Protein AF-A0A9D2JHB3-F1 (afdb_monomer)

Structure (mmCIF, N/CA/C/O backbone):
data_AF-A0A9D2JHB3-F1
#
_entry.id   AF-A0A9D2JHB3-F1
#
loop_
_atom_site.group_PDB
_atom_site.id
_atom_site.type_symbol
_atom_site.label_atom_id
_atom_site.label_alt_id
_atom_site.label_comp_id
_atom_site.label_asym_id
_atom_site.label_entity_id
_atom_site.label_seq_id
_atom_site.pdbx_PDB_ins_code
_atom_site.Cartn_x
_atom_site.Cartn_y
_atom_site.Cartn_z
_atom_site.occupancy
_atom_site.B_iso_or_equiv
_atom_site.auth_seq_id
_atom_site.auth_comp_id
_atom_site.auth_asym_id
_atom_site.auth_atom_id
_atom_site.pdbx_PDB_model_num
ATOM 1 N N . MET A 1 1 ? 58.506 -27.609 -63.139 1.00 30.38 1 MET A N 1
ATOM 2 C CA . MET A 1 1 ? 59.691 -26.961 -62.545 1.00 30.38 1 MET A CA 1
ATOM 3 C C . MET A 1 1 ? 59.319 -25.515 -62.272 1.00 30.38 1 MET A C 1
ATOM 5 O O . MET A 1 1 ? 59.164 -24.782 -63.241 1.00 30.38 1 MET A O 1
ATOM 9 N N . PRO A 1 2 ? 59.044 -25.121 -61.021 1.00 39.31 2 PRO A N 1
ATOM 10 C CA . PRO A 1 2 ? 58.836 -23.716 -60.708 1.00 39.31 2 PRO A CA 1
ATOM 11 C C . PRO A 1 2 ? 60.201 -23.027 -60.785 1.00 39.31 2 PRO A C 1
ATOM 13 O O . PRO A 1 2 ? 61.141 -23.427 -60.102 1.00 39.31 2 PRO A O 1
ATOM 16 N N . SER A 1 3 ? 60.342 -22.066 -61.691 1.00 39.09 3 SER A N 1
ATOM 17 C CA . SER A 1 3 ? 61.560 -21.274 -61.823 1.00 39.09 3 SER A CA 1
ATOM 18 C C . SER A 1 3 ? 61.769 -20.480 -60.536 1.00 39.09 3 SER A C 1
ATOM 20 O O . SER A 1 3 ? 60.954 -19.623 -60.206 1.00 39.09 3 SER A O 1
ATOM 22 N N . GLU A 1 4 ? 62.843 -20.781 -59.805 1.00 43.72 4 GLU A N 1
ATOM 23 C CA . GLU A 1 4 ? 63.329 -19.967 -58.690 1.00 43.72 4 GLU A CA 1
ATOM 24 C C . GLU A 1 4 ? 63.696 -18.570 -59.212 1.00 43.72 4 GLU A C 1
ATOM 26 O O . GLU A 1 4 ? 64.824 -18.324 -59.644 1.00 43.72 4 GLU A O 1
ATOM 31 N N . THR A 1 5 ? 62.755 -17.629 -59.180 1.00 52.62 5 THR A N 1
ATOM 32 C CA . THR A 1 5 ? 63.072 -16.202 -59.267 1.00 52.62 5 THR A CA 1
ATOM 33 C C . THR A 1 5 ? 63.668 -15.793 -57.925 1.00 52.62 5 THR A C 1
ATOM 35 O O . THR A 1 5 ? 62.954 -15.434 -56.991 1.00 52.62 5 THR A O 1
ATOM 38 N N . LYS A 1 6 ? 64.986 -15.956 -57.791 1.00 53.22 6 LYS A N 1
ATOM 39 C CA . LYS A 1 6 ? 65.742 -15.561 -56.596 1.00 53.22 6 LYS A CA 1
ATOM 40 C C . LYS A 1 6 ? 65.684 -14.037 -56.430 1.00 53.22 6 LYS A C 1
ATOM 42 O O . LYS A 1 6 ? 65.856 -13.309 -57.404 1.00 53.22 6 LYS A O 1
ATOM 47 N N . ASN A 1 7 ? 65.421 -13.585 -55.205 1.00 61.66 7 ASN A N 1
ATOM 48 C CA . ASN A 1 7 ? 65.175 -12.188 -54.850 1.00 61.66 7 ASN A CA 1
ATOM 49 C C . ASN A 1 7 ? 66.428 -11.318 -55.108 1.00 61.66 7 ASN A C 1
ATOM 51 O O . ASN A 1 7 ? 67.499 -11.592 -54.563 1.00 61.66 7 ASN A O 1
ATOM 55 N N . VAL A 1 8 ? 66.314 -10.271 -55.934 1.00 60.97 8 VAL A N 1
ATOM 56 C CA . VAL A 1 8 ? 67.434 -9.366 -56.281 1.00 60.97 8 VAL A CA 1
ATOM 57 C C . VAL A 1 8 ? 67.959 -8.603 -55.055 1.00 60.97 8 VAL A C 1
ATOM 59 O O . VAL A 1 8 ? 69.137 -8.247 -55.022 1.00 60.97 8 VAL A O 1
ATOM 62 N N . GLN A 1 9 ? 67.138 -8.439 -54.007 1.00 58.47 9 GLN A N 1
ATOM 63 C CA . GLN A 1 9 ? 67.576 -7.900 -52.710 1.00 58.47 9 GLN A CA 1
ATOM 64 C C . GLN A 1 9 ? 68.733 -8.692 -52.078 1.00 58.47 9 GLN A C 1
ATOM 66 O O . GLN A 1 9 ? 69.588 -8.091 -51.434 1.00 58.47 9 GLN A O 1
ATOM 71 N N . GLU A 1 10 ? 68.793 -10.015 -52.270 1.00 58.84 10 GLU A N 1
ATOM 72 C CA . GLU A 1 10 ? 69.831 -10.871 -51.673 1.00 58.84 10 GLU A CA 1
ATOM 73 C C . GLU A 1 10 ? 71.044 -11.087 -52.595 1.00 58.84 10 GLU A C 1
ATOM 75 O O . GLU A 1 10 ? 72.117 -11.455 -52.119 1.00 58.84 10 GLU A O 1
ATOM 80 N N . GLN A 1 11 ? 70.908 -10.860 -53.910 1.00 60.31 11 GLN A N 1
ATOM 81 C CA . GLN A 1 11 ? 71.983 -11.092 -54.892 1.00 60.31 11 GLN A CA 1
ATOM 82 C C . GLN A 1 11 ? 72.772 -9.833 -55.281 1.00 60.31 11 GLN A C 1
ATOM 84 O O . GLN A 1 11 ? 73.880 -9.964 -55.804 1.00 60.31 11 GLN A O 1
ATOM 89 N N . GLY A 1 12 ? 72.250 -8.635 -54.995 1.00 66.75 12 GLY A N 1
ATOM 90 C CA . GLY A 1 12 ? 72.849 -7.371 -55.429 1.00 66.75 12 GLY A CA 1
ATOM 91 C C . GLY A 1 12 ? 72.787 -7.177 -56.952 1.00 66.75 12 GLY A C 1
ATOM 92 O O . GLY A 1 12 ? 72.511 -8.103 -57.713 1.00 66.75 12 GLY A O 1
ATOM 93 N N . PHE A 1 13 ? 73.023 -5.951 -57.423 1.00 76.50 13 PHE A N 1
ATOM 94 C CA . PHE A 1 13 ? 73.013 -5.654 -58.860 1.00 76.50 13 PHE A CA 1
ATOM 95 C C . PHE A 1 13 ? 74.265 -6.214 -59.539 1.00 76.50 13 PHE A C 1
ATOM 97 O O . PHE A 1 13 ? 75.384 -5.897 -59.127 1.00 76.50 13 PHE A O 1
ATOM 104 N N . ARG A 1 14 ? 74.108 -6.992 -60.616 1.00 74.38 14 ARG A N 1
ATOM 105 C CA . ARG A 1 14 ? 75.252 -7.416 -61.433 1.00 74.38 14 ARG A CA 1
ATOM 106 C C . ARG A 1 14 ? 75.780 -6.211 -62.213 1.00 74.38 14 ARG A C 1
ATOM 108 O O . ARG A 1 14 ? 75.011 -5.456 -62.806 1.00 74.38 14 ARG A O 1
ATOM 115 N N . SER A 1 15 ? 77.094 -6.005 -62.204 1.00 61.94 15 SER A N 1
ATOM 116 C CA . SER A 1 15 ? 77.756 -4.933 -62.952 1.00 61.94 15 SER A CA 1
ATOM 117 C C . SER A 1 15 ? 78.209 -5.429 -64.330 1.00 61.94 15 SER A C 1
ATOM 119 O O . SER A 1 15 ? 78.994 -6.365 -64.458 1.00 61.94 15 SER A O 1
ATOM 121 N N . SER A 1 16 ? 77.704 -4.791 -65.381 1.00 67.19 16 SER A N 1
ATOM 122 C CA . SER A 1 16 ? 78.183 -4.897 -66.760 1.00 67.19 16 SER A CA 1
ATOM 123 C C . SER A 1 16 ? 79.308 -3.877 -67.004 1.00 67.19 16 SER A C 1
ATOM 125 O O . SER A 1 16 ? 79.456 -2.927 -66.235 1.00 67.19 16 SER A O 1
ATOM 127 N N . LEU A 1 17 ? 80.093 -4.030 -68.081 1.00 64.94 17 LEU A N 1
ATOM 128 C CA . LEU A 1 17 ? 81.275 -3.199 -68.404 1.00 64.94 17 LEU A CA 1
ATOM 129 C C . LEU A 1 17 ? 81.026 -1.669 -68.415 1.00 64.94 17 LEU A C 1
ATOM 131 O O . LEU A 1 17 ? 81.988 -0.907 -68.432 1.00 64.94 17 LEU A O 1
ATOM 135 N N . PHE A 1 18 ? 79.767 -1.219 -68.387 1.00 64.50 18 PHE A N 1
ATOM 136 C CA . PHE A 1 18 ? 79.364 0.191 -68.364 1.00 64.50 18 PHE A CA 1
ATOM 137 C C . PHE A 1 18 ? 78.329 0.557 -67.274 1.00 64.50 18 PHE A C 1
ATOM 139 O O . PHE A 1 18 ? 77.719 1.621 -67.356 1.00 64.50 18 PHE A O 1
ATOM 146 N N . GLY A 1 19 ? 78.120 -0.272 -66.243 1.00 74.56 19 GLY A N 1
ATOM 147 C CA . GLY A 1 19 ? 77.205 0.045 -65.131 1.00 74.56 19 GLY A CA 1
ATOM 148 C C . GLY A 1 19 ? 76.367 -1.142 -64.656 1.00 74.56 19 GLY A C 1
ATOM 149 O O . GLY A 1 19 ? 76.707 -2.288 -64.919 1.00 74.56 19 GLY A O 1
ATOM 150 N N . PHE A 1 20 ? 75.276 -0.883 -63.935 1.00 77.81 20 PHE A N 1
ATOM 151 C CA . PHE A 1 20 ? 74.379 -1.930 -63.426 1.00 77.81 20 PHE A CA 1
ATOM 152 C C . PHE A 1 20 ? 73.545 -2.583 -64.536 1.00 77.81 20 PHE A C 1
ATOM 154 O O . PHE A 1 20 ? 73.144 -1.918 -65.495 1.00 77.81 20 PHE A O 1
ATOM 161 N N . ASP A 1 21 ? 73.258 -3.877 -64.393 1.00 82.69 21 ASP A N 1
ATOM 162 C CA . ASP A 1 21 ? 72.359 -4.593 -65.293 1.00 82.69 21 ASP A CA 1
ATOM 163 C C . ASP A 1 21 ? 70.930 -4.038 -65.184 1.00 82.69 21 ASP A C 1
ATOM 165 O O . ASP A 1 21 ? 70.332 -3.956 -64.107 1.00 82.69 21 ASP A O 1
ATOM 169 N N . LYS A 1 22 ? 70.374 -3.629 -66.327 1.00 82.88 22 LYS A N 1
ATOM 170 C CA . LYS A 1 22 ? 69.045 -3.016 -66.416 1.00 82.88 22 LYS A CA 1
ATOM 171 C C . LYS A 1 22 ? 67.939 -3.955 -65.927 1.00 82.88 22 LYS A C 1
ATOM 173 O O . LYS A 1 22 ? 66.961 -3.480 -65.352 1.00 82.88 22 LYS A O 1
ATOM 178 N N . ASN A 1 23 ? 68.064 -5.257 -66.171 1.00 84.81 23 ASN A N 1
ATOM 179 C CA . ASN A 1 23 ? 67.043 -6.224 -65.785 1.00 84.81 23 ASN A CA 1
ATOM 180 C C . ASN A 1 23 ? 67.049 -6.440 -64.271 1.00 84.81 23 ASN A C 1
ATOM 182 O O . ASN A 1 23 ? 65.975 -6.530 -63.682 1.00 84.81 23 ASN A O 1
ATOM 186 N N . ASP A 1 24 ? 68.226 -6.418 -63.640 1.00 83.25 24 ASP A N 1
ATOM 187 C CA . ASP A 1 24 ? 68.350 -6.503 -62.182 1.00 83.25 24 ASP A CA 1
ATOM 188 C C . ASP A 1 24 ? 67.738 -5.263 -61.503 1.00 83.25 24 ASP A C 1
ATOM 190 O O . ASP A 1 24 ? 66.996 -5.388 -60.529 1.00 83.25 24 ASP A O 1
ATOM 194 N N . VAL A 1 25 ? 67.964 -4.061 -62.051 1.00 83.44 25 VAL A N 1
ATOM 195 C CA . VAL A 1 25 ? 67.354 -2.812 -61.545 1.00 83.44 25 VAL A CA 1
ATOM 196 C C . VAL A 1 25 ? 65.831 -2.825 -61.666 1.00 83.44 25 VAL A C 1
ATOM 198 O O . VAL A 1 25 ? 65.140 -2.465 -60.713 1.00 83.44 25 VAL A O 1
ATOM 201 N N . LEU A 1 26 ? 65.286 -3.270 -62.800 1.00 85.38 26 LEU A N 1
ATOM 202 C CA . LEU A 1 26 ? 63.835 -3.370 -62.988 1.00 85.38 26 LEU A CA 1
ATOM 203 C C . LEU A 1 26 ? 63.211 -4.456 -62.104 1.00 85.38 26 LEU A C 1
ATOM 205 O O . LEU A 1 26 ? 62.143 -4.236 -61.542 1.00 85.38 26 LEU A O 1
ATOM 209 N N . ALA A 1 27 ? 63.879 -5.598 -61.939 1.00 85.50 27 ALA A N 1
ATOM 210 C CA . ALA A 1 27 ? 63.427 -6.658 -61.045 1.00 85.50 27 ALA A CA 1
ATOM 211 C C . ALA A 1 27 ? 63.418 -6.202 -59.578 1.00 85.50 27 ALA A C 1
ATOM 213 O O . ALA A 1 27 ? 62.460 -6.488 -58.868 1.00 85.50 27 ALA A O 1
ATOM 214 N N . TYR A 1 28 ? 64.423 -5.434 -59.140 1.00 85.69 28 TYR A N 1
ATOM 215 C CA . TYR A 1 28 ? 64.435 -4.826 -57.808 1.00 85.69 28 TYR A CA 1
ATOM 216 C C . TYR A 1 28 ? 63.333 -3.774 -57.632 1.00 85.69 28 TYR A C 1
ATOM 218 O O . TYR A 1 28 ? 62.662 -3.763 -56.607 1.00 85.69 28 TYR A O 1
ATOM 226 N N . MET A 1 29 ? 63.111 -2.905 -58.624 1.00 85.38 29 MET A N 1
ATOM 227 C CA . MET A 1 29 ? 62.030 -1.911 -58.572 1.00 85.38 29 MET A CA 1
ATOM 228 C C . MET A 1 29 ? 60.645 -2.563 -58.526 1.00 85.38 29 MET A C 1
ATOM 230 O O . MET A 1 29 ? 59.800 -2.120 -57.754 1.00 85.38 29 MET A O 1
ATOM 234 N N . ASN A 1 30 ? 60.432 -3.634 -59.293 1.00 86.88 30 ASN A N 1
ATOM 235 C CA . ASN A 1 30 ? 59.192 -4.406 -59.244 1.00 86.88 30 ASN A CA 1
ATOM 236 C C . ASN A 1 30 ? 59.037 -5.124 -57.896 1.00 86.88 30 ASN A C 1
ATOM 238 O O . ASN A 1 30 ? 57.983 -5.015 -57.289 1.00 86.88 30 ASN A O 1
ATOM 242 N N . ALA A 1 31 ? 60.093 -5.759 -57.372 1.00 86.69 31 ALA A N 1
ATOM 243 C CA . ALA A 1 31 ? 60.058 -6.399 -56.055 1.00 86.69 31 ALA A CA 1
ATOM 244 C C . ALA A 1 31 ? 59.785 -5.396 -54.922 1.00 86.69 31 ALA A C 1
ATOM 246 O O . ALA A 1 31 ? 59.009 -5.685 -54.018 1.00 86.69 31 ALA A O 1
ATOM 247 N N . LEU A 1 32 ? 60.368 -4.195 -54.986 1.00 88.00 32 LEU A N 1
ATOM 248 C CA . LEU A 1 32 ? 60.121 -3.132 -54.011 1.00 88.00 32 LEU A CA 1
ATOM 249 C C . LEU A 1 32 ? 58.682 -2.599 -54.098 1.00 88.00 32 LEU A C 1
ATOM 251 O O . LEU A 1 32 ? 58.071 -2.325 -53.067 1.00 88.00 32 LEU A O 1
ATOM 255 N N . ALA A 1 33 ? 58.137 -2.461 -55.310 1.00 89.12 33 ALA A N 1
ATOM 256 C CA . ALA A 1 33 ? 56.741 -2.086 -55.517 1.00 89.12 33 ALA A CA 1
ATOM 257 C C . ALA A 1 33 ? 55.782 -3.174 -55.003 1.00 89.12 33 ALA A C 1
ATOM 259 O O . ALA A 1 33 ? 54.823 -2.852 -54.304 1.00 89.12 33 ALA A O 1
ATOM 260 N N . ASP A 1 34 ? 56.081 -4.448 -55.269 1.00 89.38 34 ASP A N 1
ATOM 261 C CA . ASP A 1 34 ? 55.314 -5.595 -54.776 1.00 89.38 34 ASP A CA 1
ATOM 262 C C . ASP A 1 34 ? 55.380 -5.695 -53.242 1.00 89.38 34 ASP A C 1
ATOM 264 O O . ASP A 1 34 ? 54.371 -5.958 -52.589 1.00 89.38 34 ASP A O 1
ATOM 268 N N . GLU A 1 35 ? 56.542 -5.449 -52.631 1.00 89.19 35 GLU A N 1
ATOM 269 C CA . GLU A 1 35 ? 56.701 -5.401 -51.173 1.00 89.19 35 GLU A CA 1
ATOM 270 C C . GLU A 1 35 ? 55.929 -4.243 -50.544 1.00 89.19 35 GLU A C 1
ATOM 272 O O . GLU A 1 35 ? 55.277 -4.440 -49.518 1.00 89.19 35 GLU A O 1
ATOM 277 N N . ALA A 1 36 ? 55.971 -3.053 -51.149 1.00 90.88 36 ALA A N 1
ATOM 278 C CA . ALA A 1 36 ? 55.187 -1.909 -50.698 1.00 90.88 36 ALA A CA 1
ATOM 279 C C . ALA A 1 36 ? 53.682 -2.218 -50.760 1.00 90.88 36 ALA A C 1
ATOM 281 O O . ALA A 1 36 ? 52.982 -2.029 -49.765 1.00 90.88 36 ALA A O 1
ATOM 282 N N . GLN A 1 37 ? 53.206 -2.806 -51.863 1.00 92.38 37 GLN A N 1
ATOM 283 C CA . GLN A 1 37 ? 51.816 -3.253 -51.997 1.00 92.38 37 GLN A CA 1
ATOM 284 C C . GLN A 1 37 ? 51.449 -4.324 -50.961 1.00 92.38 37 GLN A C 1
ATOM 286 O O . GLN A 1 37 ? 50.397 -4.255 -50.329 1.00 92.38 37 GLN A O 1
ATOM 291 N N . GLN A 1 38 ? 52.320 -5.306 -50.718 1.00 92.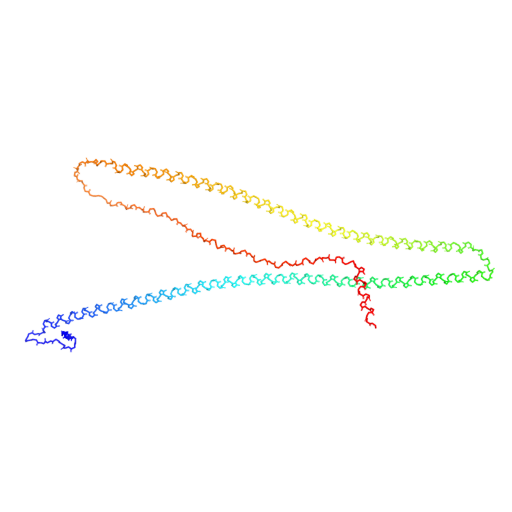81 38 GLN A N 1
ATOM 292 C CA . GLN A 1 38 ? 52.086 -6.318 -49.685 1.00 92.81 38 GLN A CA 1
ATOM 293 C C . GLN A 1 38 ? 52.046 -5.714 -48.278 1.00 92.81 38 GLN A C 1
ATOM 295 O O . GLN A 1 38 ? 51.278 -6.174 -47.430 1.00 92.81 38 GLN A O 1
ATOM 300 N N . GLN A 1 39 ? 52.877 -4.710 -47.998 1.00 93.75 39 GLN A N 1
ATOM 301 C CA . GLN A 1 39 ? 52.847 -4.000 -46.724 1.00 93.75 39 GLN A CA 1
ATOM 302 C C . GLN A 1 39 ? 51.544 -3.221 -46.556 1.00 93.75 39 GLN A C 1
ATOM 304 O O . GLN A 1 39 ? 50.934 -3.330 -45.492 1.00 93.75 39 GLN A O 1
ATOM 309 N N . GLU A 1 40 ? 51.083 -2.513 -47.588 1.00 95.06 40 GLU A N 1
ATOM 310 C CA . GLU A 1 40 ? 49.783 -1.831 -47.593 1.00 95.06 40 GLU A CA 1
ATOM 311 C C . GLU A 1 40 ? 48.645 -2.811 -47.296 1.00 95.06 40 GLU A C 1
ATOM 313 O O . GLU A 1 40 ? 47.913 -2.608 -46.327 1.00 95.06 40 GLU A O 1
ATOM 318 N N . MET A 1 41 ? 48.585 -3.946 -48.000 1.00 96.31 41 MET A N 1
ATOM 319 C CA . MET A 1 41 ? 47.588 -4.993 -47.739 1.00 96.31 41 MET A CA 1
ATOM 320 C C . MET A 1 41 ? 47.641 -5.502 -46.290 1.00 96.31 41 MET A C 1
ATOM 322 O O . MET A 1 41 ? 46.611 -5.644 -45.632 1.00 96.31 41 MET A O 1
ATOM 326 N N . ARG A 1 42 ? 48.840 -5.724 -45.734 1.00 96.62 42 ARG A N 1
ATOM 327 C CA . ARG A 1 42 ? 48.999 -6.139 -44.327 1.00 96.62 42 ARG A CA 1
ATOM 328 C C . ARG A 1 42 ? 48.531 -5.066 -43.347 1.00 96.62 42 ARG A C 1
ATOM 330 O O . ARG A 1 42 ? 48.043 -5.404 -42.266 1.00 96.62 42 ARG A O 1
ATOM 337 N N . TYR A 1 43 ? 48.725 -3.787 -43.660 1.00 96.56 43 TYR A N 1
ATOM 338 C CA . TYR A 1 43 ? 48.224 -2.693 -42.831 1.00 96.56 43 TYR A CA 1
ATOM 339 C C . TYR A 1 43 ? 46.703 -2.584 -42.914 1.00 96.56 43 TYR A C 1
ATOM 341 O O . TYR A 1 43 ? 46.066 -2.419 -41.875 1.00 96.56 43 TYR A O 1
ATOM 349 N N . GLU A 1 44 ? 46.119 -2.753 -44.097 1.00 97.12 44 GLU A N 1
ATOM 350 C CA . GLU A 1 44 ? 44.669 -2.774 -44.295 1.00 97.12 44 GLU A CA 1
ATOM 351 C C . GLU A 1 44 ? 44.006 -3.941 -43.555 1.00 97.12 44 GLU A C 1
ATOM 353 O O . GLU A 1 44 ? 43.023 -3.743 -42.840 1.00 97.12 44 GLU A O 1
ATOM 358 N N . GLU A 1 45 ? 44.576 -5.146 -43.633 1.00 97.25 45 GLU A N 1
ATOM 359 C CA . GLU A 1 45 ? 44.101 -6.312 -42.880 1.00 97.25 45 GLU A CA 1
ATOM 360 C C . GLU A 1 45 ? 44.155 -6.075 -41.366 1.00 97.25 45 GLU A C 1
ATOM 362 O O . GLU A 1 45 ? 43.193 -6.367 -40.647 1.00 97.25 45 GLU A O 1
ATOM 367 N N . LYS A 1 46 ? 45.259 -5.502 -40.865 1.00 97.62 46 LYS A N 1
ATOM 368 C CA . LYS A 1 46 ? 45.391 -5.128 -39.449 1.00 97.62 46 LYS A CA 1
ATOM 369 C C . LYS A 1 46 ? 44.375 -4.064 -39.047 1.00 97.62 46 LYS A C 1
ATOM 371 O O . LYS A 1 46 ? 43.778 -4.184 -37.980 1.00 97.62 46 LYS A O 1
ATOM 376 N N . LEU A 1 47 ? 44.164 -3.046 -39.880 1.00 97.94 47 LEU A N 1
ATOM 377 C CA . LEU A 1 47 ? 43.192 -1.986 -39.624 1.00 97.94 47 LEU A CA 1
ATOM 378 C C . LEU A 1 47 ? 41.778 -2.562 -39.549 1.00 97.94 47 LEU A C 1
ATOM 380 O O . LEU A 1 47 ? 41.055 -2.276 -38.598 1.00 97.94 47 LEU A O 1
ATOM 384 N N . ARG A 1 48 ? 41.417 -3.431 -40.498 1.00 97.94 48 ARG A N 1
ATOM 385 C CA . ARG A 1 48 ? 40.123 -4.116 -40.526 1.00 97.94 48 ARG A CA 1
ATOM 386 C C . ARG A 1 48 ? 39.912 -4.982 -39.285 1.00 97.94 48 ARG A C 1
ATOM 388 O O . ARG A 1 48 ? 38.833 -4.954 -38.702 1.00 97.94 48 ARG A O 1
ATOM 395 N N . ARG A 1 49 ? 40.945 -5.707 -38.845 1.00 98.00 49 ARG A N 1
ATOM 396 C CA . ARG A 1 49 ? 40.896 -6.508 -37.615 1.00 98.00 49 ARG A CA 1
ATOM 397 C C . ARG A 1 49 ? 40.700 -5.643 -36.367 1.00 98.00 49 ARG A C 1
ATOM 399 O O . ARG A 1 49 ? 39.863 -5.959 -35.527 1.00 98.00 49 ARG A O 1
ATOM 406 N N . LEU A 1 50 ? 41.439 -4.541 -36.248 1.00 98.12 50 LEU A N 1
ATOM 407 C CA . LEU A 1 50 ? 41.282 -3.615 -35.122 1.00 98.12 50 LEU A CA 1
ATOM 408 C C . LEU A 1 50 ? 39.902 -2.949 -35.123 1.00 98.12 50 LEU A C 1
ATOM 410 O O . LEU A 1 50 ? 39.317 -2.755 -34.061 1.00 98.12 50 LEU A O 1
ATOM 414 N N . GLN A 1 51 ? 39.358 -2.629 -36.300 1.00 98.12 51 GLN A N 1
ATOM 415 C CA . GLN A 1 51 ? 37.998 -2.108 -36.436 1.00 98.12 51 GLN A CA 1
ATOM 416 C C . GLN A 1 51 ? 36.957 -3.119 -35.943 1.00 98.12 51 GLN A C 1
ATOM 418 O O . GLN A 1 51 ? 36.107 -2.741 -35.139 1.00 98.12 51 GLN A O 1
ATOM 423 N N . SER A 1 52 ? 37.060 -4.397 -36.328 1.00 98.12 52 SER A N 1
ATOM 424 C CA . SER A 1 52 ? 36.138 -5.428 -35.830 1.00 98.12 52 SER A CA 1
ATOM 425 C C . SER A 1 52 ? 36.267 -5.652 -34.322 1.00 98.12 52 SER A C 1
ATOM 427 O O . SER A 1 52 ? 35.259 -5.747 -33.631 1.00 98.12 52 SER A O 1
ATOM 429 N N . GLU A 1 53 ? 37.490 -5.664 -33.778 1.00 98.31 53 GLU A N 1
ATOM 430 C CA . GLU A 1 53 ? 37.708 -5.805 -32.330 1.00 98.31 53 GLU A CA 1
ATOM 431 C C . GLU A 1 53 ? 37.108 -4.614 -31.553 1.00 98.31 53 GLU A C 1
ATOM 433 O O . GLU A 1 53 ? 36.495 -4.788 -30.497 1.00 98.31 53 GLU A O 1
ATOM 438 N N . LEU A 1 54 ? 37.214 -3.397 -32.093 1.00 98.44 54 LEU A N 1
ATOM 439 C CA . LEU A 1 54 ? 36.611 -2.198 -31.512 1.00 98.44 54 LEU A CA 1
ATOM 440 C C . LEU A 1 54 ? 35.075 -2.250 -31.551 1.00 98.44 54 LEU A C 1
ATOM 442 O O . LEU A 1 54 ? 34.423 -1.853 -30.583 1.00 98.44 54 LEU A O 1
ATOM 446 N N . GLU A 1 55 ? 34.495 -2.722 -32.654 1.00 98.12 55 GLU A N 1
ATOM 447 C CA . GLU A 1 55 ? 33.050 -2.925 -32.789 1.00 98.12 55 GLU A CA 1
ATOM 448 C C . GLU A 1 55 ? 32.536 -3.981 -31.810 1.00 98.12 55 GLU A C 1
ATOM 450 O O . GLU A 1 55 ? 31.545 -3.731 -31.125 1.00 98.12 55 GLU A O 1
ATOM 455 N N . GLU A 1 56 ? 33.243 -5.101 -31.649 1.00 98.38 56 GLU A N 1
ATOM 456 C CA . GLU A 1 56 ? 32.900 -6.128 -30.661 1.00 98.38 56 GLU A CA 1
ATOM 457 C C . GLU A 1 56 ? 32.933 -5.586 -29.229 1.00 98.38 56 GLU A C 1
ATOM 459 O O . GLU A 1 56 ? 32.007 -5.821 -28.450 1.00 98.38 56 GLU A O 1
ATOM 464 N N . VAL A 1 57 ? 33.974 -4.832 -28.860 1.00 98.44 57 VAL A N 1
ATOM 465 C CA . VAL A 1 57 ? 34.069 -4.228 -27.521 1.00 98.44 57 VAL A CA 1
ATOM 466 C C . VAL A 1 57 ? 32.958 -3.201 -27.307 1.00 98.44 57 VAL A C 1
ATOM 468 O O . VAL A 1 57 ? 32.369 -3.153 -26.225 1.00 98.44 57 VAL A O 1
ATOM 471 N N . ARG A 1 58 ? 32.627 -2.401 -28.328 1.00 98.44 58 ARG A N 1
ATOM 472 C CA . ARG A 1 58 ? 31.498 -1.461 -28.276 1.00 98.44 58 ARG A CA 1
ATOM 473 C C . ARG A 1 58 ? 30.170 -2.192 -28.101 1.00 98.44 58 ARG A C 1
ATOM 475 O O . ARG A 1 58 ? 29.406 -1.802 -27.223 1.00 98.44 58 ARG A O 1
ATOM 482 N N . ALA A 1 59 ? 29.928 -3.263 -28.856 1.00 98.06 59 ALA A N 1
ATOM 483 C CA . ALA A 1 59 ? 28.722 -4.078 -28.736 1.00 98.06 59 ALA A CA 1
ATOM 484 C C . ALA A 1 59 ? 28.597 -4.674 -27.325 1.00 98.06 59 ALA A C 1
ATOM 486 O O . ALA A 1 59 ? 27.598 -4.438 -26.643 1.00 98.06 59 ALA A O 1
ATOM 487 N N . ARG A 1 60 ? 29.658 -5.314 -26.816 1.00 98.38 60 ARG A N 1
ATOM 488 C CA . ARG A 1 60 ? 29.691 -5.864 -25.448 1.00 98.38 60 ARG A CA 1
ATOM 489 C C . ARG A 1 60 ? 29.470 -4.799 -24.380 1.00 98.38 60 ARG A C 1
ATOM 491 O O . ARG A 1 60 ? 28.793 -5.055 -23.387 1.00 98.38 60 ARG A O 1
ATOM 498 N N . ARG A 1 61 ? 30.021 -3.596 -24.568 1.00 98.44 61 ARG A N 1
ATOM 499 C CA . ARG A 1 61 ? 29.780 -2.467 -23.664 1.00 98.44 61 ARG A CA 1
ATOM 500 C C . ARG A 1 61 ? 28.303 -2.077 -23.665 1.00 98.44 61 ARG A C 1
ATOM 502 O O . ARG A 1 61 ? 27.736 -1.947 -22.587 1.00 98.44 61 ARG A O 1
ATOM 509 N N . THR A 1 62 ? 27.686 -1.925 -24.837 1.00 98.25 62 THR A N 1
ATOM 510 C CA . THR A 1 62 ? 26.259 -1.574 -24.928 1.00 98.25 62 THR A CA 1
ATOM 511 C C . THR A 1 62 ? 25.366 -2.659 -24.329 1.00 98.25 62 THR A C 1
ATOM 513 O O . THR A 1 62 ? 24.458 -2.349 -23.564 1.00 98.25 62 THR A O 1
ATOM 516 N N . GLU A 1 63 ? 25.666 -3.937 -24.569 1.00 98.38 63 GLU A N 1
ATOM 517 C CA . GLU A 1 63 ? 24.967 -5.061 -23.937 1.00 98.38 63 GLU A CA 1
ATOM 518 C C . GLU A 1 63 ? 25.103 -5.012 -22.411 1.00 98.38 63 GLU A C 1
ATOM 520 O O . GLU A 1 63 ? 24.107 -5.122 -21.695 1.00 98.38 63 GLU A O 1
ATOM 525 N N . GLY A 1 64 ? 26.313 -4.768 -21.901 1.00 98.38 64 GLY A N 1
ATOM 526 C CA . GLY A 1 64 ? 26.564 -4.585 -20.474 1.00 98.38 64 GLY A CA 1
ATOM 527 C C . GLY A 1 64 ? 25.792 -3.406 -19.878 1.00 98.38 64 GLY A C 1
ATOM 528 O O . GLY A 1 64 ? 25.187 -3.550 -18.817 1.00 98.38 64 GLY A O 1
ATOM 529 N N . GLU A 1 65 ? 25.754 -2.265 -20.568 1.00 98.31 65 GLU A N 1
ATOM 530 C CA . GLU A 1 65 ? 24.989 -1.081 -20.159 1.00 98.31 65 GLU A CA 1
ATOM 531 C C . GLU A 1 65 ? 23.487 -1.391 -20.082 1.00 98.31 65 GLU A C 1
ATOM 533 O O . GLU A 1 65 ? 22.873 -1.135 -19.044 1.00 98.31 65 GLU A O 1
ATOM 538 N N . THR A 1 66 ? 22.912 -2.051 -21.098 1.00 98.19 66 THR A N 1
ATOM 539 C CA . THR A 1 66 ? 21.502 -2.480 -21.044 1.00 98.19 66 THR A CA 1
ATOM 540 C C . THR A 1 66 ? 21.250 -3.478 -19.916 1.00 98.19 66 THR A C 1
ATOM 542 O O . THR A 1 66 ? 20.242 -3.383 -19.217 1.00 98.19 66 THR A O 1
ATOM 545 N N . ARG A 1 67 ? 22.178 -4.412 -19.662 1.00 98.38 67 ARG A N 1
ATOM 546 C CA . ARG A 1 67 ? 22.032 -5.376 -18.569 1.00 98.38 67 ARG A CA 1
ATOM 547 C C . ARG A 1 67 ? 22.047 -4.678 -17.214 1.00 98.38 67 ARG A C 1
ATOM 549 O O . ARG A 1 67 ? 21.210 -4.990 -16.372 1.00 98.38 67 ARG A O 1
ATOM 556 N N . ILE A 1 68 ? 22.940 -3.711 -17.015 1.00 98.50 68 ILE A N 1
ATOM 557 C CA . ILE A 1 68 ? 22.984 -2.892 -15.799 1.00 98.50 68 ILE A CA 1
ATOM 558 C C . ILE A 1 68 ? 21.673 -2.124 -15.624 1.00 98.50 68 ILE A C 1
ATOM 560 O O . ILE A 1 68 ? 21.135 -2.096 -14.521 1.00 98.50 68 ILE A O 1
ATOM 564 N N . GLU A 1 69 ? 21.138 -1.533 -16.690 1.00 98.31 69 GLU A N 1
ATOM 565 C CA . GLU A 1 69 ? 19.872 -0.802 -16.637 1.00 98.31 69 GLU A CA 1
ATOM 566 C C . GLU A 1 69 ? 18.696 -1.720 -16.270 1.00 98.31 69 GLU A C 1
ATOM 568 O O . GLU A 1 69 ? 17.921 -1.396 -15.370 1.00 98.31 69 GLU A O 1
ATOM 573 N N . THR A 1 70 ? 18.622 -2.921 -16.857 1.00 98.50 70 THR A N 1
ATOM 574 C CA . THR A 1 70 ? 17.599 -3.914 -16.480 1.00 98.50 70 THR A CA 1
ATOM 575 C C . THR A 1 70 ? 17.720 -4.353 -15.022 1.00 98.50 70 THR A C 1
ATOM 577 O O . THR A 1 70 ? 16.716 -4.403 -14.319 1.00 98.50 70 THR A O 1
ATOM 580 N N . LEU A 1 71 ? 18.939 -4.610 -14.535 1.00 98.44 71 LEU A N 1
ATOM 581 C CA . LEU A 1 71 ? 19.168 -5.016 -13.147 1.00 98.44 71 LEU A CA 1
ATOM 582 C C . LEU A 1 71 ? 18.834 -3.896 -12.156 1.00 98.44 71 LEU A C 1
ATOM 584 O O . LEU A 1 71 ? 18.312 -4.175 -11.081 1.00 98.44 71 LEU A O 1
ATOM 588 N N . LYS A 1 72 ? 19.096 -2.633 -12.510 1.00 98.44 72 LYS A N 1
ATOM 589 C CA . LYS A 1 72 ? 18.681 -1.479 -11.699 1.00 98.44 72 LYS A CA 1
ATOM 590 C C . LYS A 1 72 ? 17.161 -1.394 -11.595 1.00 98.44 72 LYS A C 1
ATOM 592 O O . LYS A 1 72 ? 16.646 -1.287 -10.488 1.00 98.44 72 LYS A O 1
ATOM 597 N N . ALA A 1 73 ? 16.449 -1.523 -12.715 1.00 98.19 73 ALA A N 1
ATOM 598 C CA . ALA A 1 73 ? 14.987 -1.523 -12.713 1.00 98.19 73 ALA A CA 1
ATOM 599 C C . ALA A 1 73 ? 14.405 -2.709 -11.917 1.00 98.19 73 ALA A C 1
ATOM 601 O O . ALA A 1 73 ? 13.431 -2.556 -11.181 1.00 98.19 73 ALA A O 1
ATOM 602 N N . GLU A 1 74 ? 15.014 -3.895 -12.021 1.00 98.31 74 GLU A N 1
ATOM 603 C CA . GLU A 1 74 ? 14.628 -5.068 -11.228 1.00 98.31 74 GLU A CA 1
ATOM 604 C C . GLU A 1 74 ? 14.869 -4.858 -9.726 1.00 98.31 74 GLU A C 1
ATOM 606 O O . GLU A 1 74 ? 14.007 -5.225 -8.924 1.00 98.31 74 GLU A O 1
ATOM 611 N N . LEU A 1 75 ? 15.992 -4.238 -9.345 1.00 98.38 75 LEU A N 1
ATOM 612 C CA . LEU A 1 75 ? 16.316 -3.896 -7.958 1.00 98.38 75 LEU A CA 1
ATOM 613 C C . LEU A 1 75 ? 15.324 -2.879 -7.381 1.00 98.38 75 LEU A C 1
ATOM 615 O O . LEU A 1 75 ? 14.812 -3.081 -6.284 1.00 98.38 75 LEU A O 1
ATOM 619 N N . GLU A 1 76 ? 15.003 -1.820 -8.124 1.00 98.31 76 GLU A N 1
ATOM 620 C CA . GLU A 1 76 ? 14.003 -0.830 -7.711 1.00 98.31 76 GLU A CA 1
ATOM 621 C C . GLU A 1 76 ? 12.621 -1.468 -7.540 1.00 98.31 76 GLU A C 1
ATOM 623 O O . GLU A 1 76 ? 11.952 -1.253 -6.527 1.00 98.31 76 GLU A O 1
ATOM 628 N N . ALA A 1 77 ? 12.211 -2.325 -8.478 1.00 98.06 77 ALA A N 1
ATOM 629 C CA . ALA A 1 77 ? 10.961 -3.067 -8.363 1.00 98.06 77 ALA A CA 1
ATOM 630 C C . ALA A 1 77 ? 10.973 -4.054 -7.182 1.00 98.06 77 ALA A C 1
ATOM 632 O O . ALA A 1 77 ? 9.929 -4.320 -6.587 1.00 98.06 77 ALA A O 1
ATOM 633 N N . ALA A 1 78 ? 12.123 -4.643 -6.846 1.00 98.12 78 ALA A N 1
ATOM 634 C CA . ALA A 1 78 ? 12.267 -5.495 -5.669 1.00 98.12 78 ALA A CA 1
ATOM 635 C C . ALA A 1 78 ? 12.142 -4.687 -4.369 1.00 98.12 78 ALA A C 1
ATOM 637 O O . ALA A 1 78 ? 11.382 -5.100 -3.494 1.00 98.12 78 ALA A O 1
ATOM 638 N N . ASN A 1 79 ? 12.785 -3.520 -4.282 1.00 98.00 79 ASN A N 1
ATOM 639 C CA . ASN A 1 79 ? 12.678 -2.623 -3.130 1.00 98.00 79 ASN A CA 1
ATOM 640 C C . ASN A 1 79 ? 11.237 -2.147 -2.917 1.00 98.00 79 ASN A C 1
ATOM 642 O O . ASN A 1 79 ? 10.704 -2.307 -1.829 1.00 98.00 79 ASN A O 1
ATOM 646 N N . GLN A 1 80 ? 10.541 -1.709 -3.970 1.00 98.19 80 GLN A N 1
ATOM 647 C CA . GLN A 1 80 ? 9.129 -1.315 -3.860 1.00 98.19 80 GLN A CA 1
ATOM 648 C C . GLN A 1 80 ? 8.230 -2.452 -3.351 1.00 98.19 80 GLN A C 1
ATOM 650 O O . GLN A 1 80 ? 7.278 -2.220 -2.605 1.00 98.19 80 GLN A O 1
ATOM 655 N N . ARG A 1 81 ? 8.506 -3.702 -3.751 1.00 98.06 81 ARG A N 1
ATOM 656 C CA . ARG A 1 81 ? 7.779 -4.870 -3.226 1.00 98.06 81 ARG A CA 1
ATOM 657 C C . ARG A 1 81 ? 8.109 -5.130 -1.757 1.00 98.06 81 ARG A C 1
ATOM 659 O O . ARG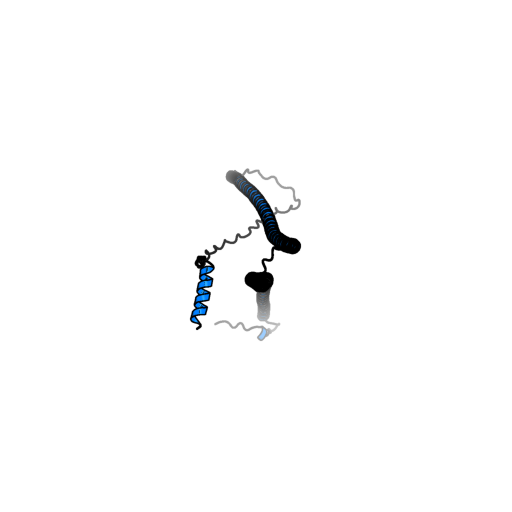 A 1 81 ? 7.208 -5.544 -1.031 1.00 98.06 81 ARG A O 1
ATOM 666 N N . ALA A 1 82 ? 9.356 -4.909 -1.341 1.00 97.88 82 ALA A N 1
ATOM 667 C CA . ALA A 1 82 ? 9.770 -5.015 0.053 1.00 97.88 82 ALA A CA 1
ATOM 668 C C . ALA A 1 82 ? 9.079 -3.946 0.913 1.00 97.88 82 ALA A C 1
ATOM 670 O O . ALA A 1 82 ? 8.391 -4.315 1.858 1.00 97.88 82 ALA A O 1
ATOM 671 N N . ASP A 1 83 ? 9.112 -2.674 0.511 1.00 98.00 83 ASP A N 1
ATOM 672 C CA . ASP A 1 83 ? 8.451 -1.564 1.219 1.00 98.00 83 ASP A CA 1
ATOM 673 C C . ASP A 1 83 ? 6.936 -1.791 1.355 1.00 98.00 83 ASP A C 1
ATOM 675 O O . ASP A 1 83 ? 6.329 -1.555 2.404 1.00 98.00 83 ASP A O 1
ATOM 679 N N . ALA A 1 84 ? 6.299 -2.308 0.299 1.00 96.88 84 ALA A N 1
ATOM 680 C CA . ALA A 1 84 ? 4.882 -2.654 0.325 1.00 96.88 84 ALA A CA 1
ATOM 681 C C . ALA A 1 84 ? 4.586 -3.850 1.247 1.00 96.88 84 ALA A C 1
ATOM 683 O O . ALA A 1 84 ? 3.508 -3.921 1.839 1.00 96.88 84 ALA A O 1
ATOM 684 N N . ALA A 1 85 ? 5.507 -4.811 1.355 1.00 97.19 85 ALA A N 1
ATOM 685 C CA . ALA A 1 85 ? 5.379 -5.923 2.288 1.00 97.19 85 ALA A CA 1
ATOM 686 C C . ALA A 1 85 ? 5.592 -5.464 3.737 1.00 97.19 85 ALA A C 1
ATOM 688 O O . ALA A 1 85 ? 4.836 -5.882 4.608 1.00 97.19 85 ALA A O 1
ATOM 689 N N . GLU A 1 86 ? 6.562 -4.587 3.993 1.00 97.69 86 GLU A N 1
ATOM 690 C CA . GLU A 1 86 ? 6.802 -3.988 5.309 1.00 97.69 86 GLU A CA 1
ATOM 691 C C . GLU A 1 86 ? 5.611 -3.152 5.767 1.00 97.69 86 GLU A C 1
ATOM 693 O O . GLU A 1 86 ? 5.126 -3.353 6.876 1.00 97.69 86 GLU A O 1
ATOM 698 N N . SER A 1 87 ? 5.055 -2.317 4.886 1.00 97.31 87 SER A N 1
ATOM 699 C CA . SER A 1 87 ? 3.848 -1.534 5.187 1.00 97.31 87 SER A CA 1
ATOM 700 C C . SER A 1 87 ? 2.681 -2.433 5.613 1.00 97.31 87 SER A C 1
ATOM 702 O O . SER A 1 87 ? 2.058 -2.195 6.640 1.00 97.31 87 SER A O 1
ATOM 704 N N . LYS A 1 88 ? 2.442 -3.538 4.891 1.00 97.25 88 LYS A N 1
ATOM 705 C CA . LYS A 1 88 ? 1.407 -4.522 5.261 1.00 97.25 88 LYS A CA 1
ATOM 706 C C . LYS A 1 88 ? 1.704 -5.245 6.570 1.00 97.25 88 LYS A C 1
ATOM 708 O O . LYS A 1 88 ? 0.784 -5.595 7.300 1.00 97.25 88 LYS A O 1
ATOM 713 N N . ARG A 1 89 ? 2.978 -5.523 6.862 1.00 97.50 89 ARG A N 1
ATOM 714 C CA . ARG A 1 89 ? 3.365 -6.116 8.149 1.00 97.50 89 ARG A CA 1
ATOM 715 C C . ARG A 1 89 ? 3.075 -5.152 9.291 1.00 97.50 89 ARG A C 1
ATOM 717 O O . ARG A 1 89 ? 2.495 -5.587 10.274 1.00 97.50 89 ARG A O 1
ATOM 724 N N . HIS A 1 90 ? 3.393 -3.870 9.125 1.00 97.75 90 HIS A N 1
ATOM 725 C CA . HIS A 1 90 ? 3.048 -2.841 10.101 1.00 97.75 90 HIS A CA 1
ATOM 726 C C . HIS A 1 90 ? 1.535 -2.723 10.308 1.00 97.75 90 HIS A C 1
ATOM 728 O O . HIS A 1 90 ? 1.094 -2.727 11.450 1.00 97.75 90 HIS A O 1
ATOM 734 N N . GLU A 1 91 ? 0.738 -2.717 9.235 1.00 97.38 91 GLU A N 1
ATOM 735 C CA . GLU A 1 91 ? -0.731 -2.730 9.334 1.00 97.38 91 GLU A CA 1
ATOM 736 C C . GLU A 1 91 ? -1.238 -3.937 10.146 1.00 97.38 91 GLU A C 1
ATOM 738 O O . GLU A 1 91 ? -2.053 -3.782 11.053 1.00 97.38 91 GLU A O 1
ATOM 743 N N . HIS A 1 92 ? -0.721 -5.141 9.883 1.00 96.62 92 HIS A N 1
ATOM 744 C CA . HIS A 1 92 ? -1.095 -6.331 10.652 1.00 96.62 92 HIS A CA 1
ATOM 745 C C . HIS A 1 92 ? -0.618 -6.292 12.108 1.00 96.62 92 HIS A C 1
ATOM 747 O O . HIS A 1 92 ? -1.331 -6.765 12.992 1.00 96.62 92 HIS A O 1
ATOM 753 N N . ASP A 1 93 ? 0.563 -5.739 12.381 1.00 97.62 93 ASP A N 1
ATOM 754 C CA . ASP A 1 93 ? 1.066 -5.584 13.747 1.00 97.62 93 ASP A CA 1
ATOM 755 C C . ASP A 1 93 ? 0.196 -4.590 14.542 1.00 97.62 93 ASP A C 1
ATOM 757 O O . ASP A 1 93 ? -0.146 -4.860 15.695 1.00 97.62 93 ASP A O 1
ATOM 761 N N . GLU A 1 94 ? -0.253 -3.496 13.917 1.00 97.62 94 GLU A N 1
ATOM 762 C CA . GLU A 1 94 ? -1.213 -2.553 14.508 1.00 97.62 94 GLU A CA 1
ATOM 763 C C . GLU A 1 94 ? -2.581 -3.209 14.764 1.00 97.62 94 GLU A C 1
ATOM 765 O O . GLU A 1 94 ? -3.178 -3.028 15.833 1.00 97.62 94 GLU A O 1
ATOM 770 N N . GLU A 1 95 ? -3.074 -4.020 13.821 1.00 97.12 95 GLU A N 1
ATOM 771 C CA . GLU A 1 95 ? -4.295 -4.814 14.000 1.00 97.12 95 GLU A CA 1
ATOM 772 C C . GLU A 1 95 ? -4.160 -5.770 15.196 1.00 97.12 95 GLU A C 1
ATOM 774 O O . GLU A 1 95 ? -5.054 -5.819 16.049 1.00 97.12 95 GLU A O 1
ATOM 779 N N . LEU A 1 96 ? -3.036 -6.485 15.308 1.00 97.88 96 LEU A N 1
ATOM 780 C CA . LEU A 1 96 ? -2.752 -7.393 16.421 1.00 97.88 96 LEU A CA 1
ATOM 781 C C . LEU A 1 96 ? -2.667 -6.654 17.760 1.00 97.88 96 LEU A C 1
ATOM 783 O O . LEU A 1 96 ? -3.240 -7.122 18.746 1.00 97.88 96 LEU A O 1
ATOM 787 N N . GLU A 1 97 ? -2.015 -5.491 17.808 1.00 97.88 97 GLU A N 1
ATOM 788 C CA . GLU A 1 97 ? -1.945 -4.670 19.019 1.00 97.88 97 GLU A CA 1
ATOM 789 C C . GLU A 1 97 ? -3.340 -4.180 19.440 1.00 97.88 97 GLU A C 1
ATOM 791 O O . GLU A 1 97 ? -3.686 -4.192 20.626 1.00 97.88 97 GLU A O 1
ATOM 796 N N . SER A 1 98 ? -4.184 -3.802 18.476 1.00 96.56 98 SER A N 1
ATOM 797 C CA . SER A 1 98 ? -5.564 -3.393 18.745 1.00 96.56 98 SER A CA 1
ATOM 798 C C . SER A 1 98 ? -6.410 -4.544 19.305 1.00 96.56 98 SER A C 1
ATOM 800 O O . SER A 1 98 ? -7.147 -4.353 20.277 1.00 96.56 98 SER A O 1
ATOM 802 N N . LEU A 1 99 ? -6.262 -5.753 18.751 1.00 97.25 99 LEU A N 1
ATOM 803 C CA . LEU A 1 99 ? -6.940 -6.958 19.226 1.00 97.25 99 LEU A CA 1
ATOM 804 C C . LEU A 1 99 ? -6.454 -7.356 20.618 1.00 97.25 99 LEU A C 1
ATOM 806 O O . LEU A 1 99 ? -7.263 -7.749 21.457 1.00 97.25 99 LEU A O 1
ATOM 810 N N . HIS A 1 100 ? -5.158 -7.213 20.889 1.00 97.81 100 HIS A N 1
ATOM 811 C CA . HIS A 1 100 ? -4.596 -7.478 22.208 1.00 97.81 100 HIS A CA 1
ATOM 812 C C . HIS A 1 100 ? -5.172 -6.526 23.264 1.00 97.81 100 HIS A C 1
ATOM 814 O O . HIS A 1 100 ? -5.697 -6.983 24.277 1.00 97.81 100 HIS A O 1
ATOM 820 N N . LYS A 1 101 ? -5.212 -5.217 22.977 1.00 97.50 101 LYS A N 1
ATOM 821 C CA . LYS A 1 101 ? -5.858 -4.225 23.857 1.00 97.50 101 LYS A CA 1
ATOM 822 C C . LYS A 1 101 ? -7.332 -4.558 24.102 1.00 97.50 101 LYS A C 1
ATOM 824 O O . LYS A 1 101 ? -7.812 -4.450 25.229 1.00 97.50 101 LYS A O 1
ATOM 829 N N . GLN A 1 102 ? -8.064 -4.988 23.072 1.00 95.44 102 GLN A N 1
ATOM 830 C CA . GLN A 1 102 ? -9.454 -5.424 23.233 1.00 95.44 102 GLN A CA 1
ATOM 831 C C . GLN A 1 102 ? -9.567 -6.654 24.139 1.00 95.44 102 GLN A C 1
ATOM 833 O O . GLN A 1 102 ? -10.418 -6.671 25.031 1.00 95.44 102 GLN A O 1
ATOM 838 N N . LEU A 1 103 ? -8.696 -7.649 23.962 1.00 97.62 103 LEU A N 1
ATOM 839 C CA . LEU A 1 103 ? -8.659 -8.842 24.804 1.00 97.62 103 LEU A CA 1
ATOM 840 C C . LEU A 1 103 ? -8.402 -8.484 26.274 1.00 97.62 103 LEU A C 1
ATOM 842 O O . LEU A 1 103 ? -9.134 -8.958 27.142 1.00 97.62 103 LEU A O 1
ATOM 846 N N . ASP A 1 104 ? -7.452 -7.589 26.545 1.00 96.06 104 ASP A N 1
ATOM 847 C CA . ASP A 1 104 ? -7.150 -7.114 27.899 1.00 96.06 104 ASP A CA 1
ATOM 848 C C . ASP A 1 104 ? -8.343 -6.385 28.526 1.00 96.06 104 ASP A C 1
ATOM 850 O O . ASP A 1 104 ? -8.698 -6.628 29.684 1.00 96.06 104 ASP A O 1
ATOM 854 N N . THR A 1 105 ? -9.015 -5.514 27.763 1.00 94.19 105 THR A N 1
ATOM 855 C CA . THR A 1 105 ? -10.218 -4.823 28.257 1.00 94.19 105 THR A CA 1
ATOM 856 C C . THR A 1 105 ? -11.352 -5.800 28.558 1.00 94.19 105 THR A C 1
ATOM 858 O O . THR A 1 105 ? -12.020 -5.656 29.584 1.00 94.19 105 THR A O 1
ATOM 861 N N . TYR A 1 106 ? -11.544 -6.823 27.719 1.00 93.62 106 TYR A N 1
ATOM 862 C CA . TYR A 1 106 ? -12.553 -7.855 27.937 1.00 93.62 106 TYR A CA 1
ATOM 863 C C . TYR A 1 106 ? -12.229 -8.701 29.170 1.00 93.62 106 TYR A C 1
ATOM 865 O O . TYR A 1 106 ? -13.091 -8.904 30.023 1.00 93.62 106 TYR A O 1
ATOM 873 N N . GLN A 1 107 ? -10.977 -9.138 29.313 1.00 95.81 107 GLN A N 1
ATOM 874 C CA . GLN A 1 107 ? -10.523 -9.923 30.457 1.00 95.81 107 GLN A CA 1
ATOM 875 C C . GLN A 1 107 ? -10.642 -9.132 31.768 1.00 95.81 107 GLN A C 1
ATOM 877 O O . GLN A 1 107 ? -11.114 -9.661 32.778 1.00 95.81 107 GLN A O 1
ATOM 882 N N . SER A 1 108 ? -10.252 -7.856 31.756 1.00 94.56 108 SER A N 1
ATOM 883 C CA . SER A 1 108 ? -10.405 -6.958 32.902 1.00 94.56 108 SER A CA 1
ATOM 884 C C . SER A 1 108 ? -11.883 -6.769 33.262 1.00 94.56 108 SER A C 1
ATOM 886 O O . SER A 1 108 ? -12.263 -6.957 34.419 1.00 94.56 108 SER A O 1
ATOM 888 N N . GLY A 1 109 ? -12.739 -6.512 32.267 1.00 92.94 109 GLY A N 1
ATOM 889 C CA . GLY A 1 109 ? -14.187 -6.397 32.450 1.00 92.94 109 GLY A CA 1
ATOM 890 C C . GLY A 1 109 ? -14.828 -7.675 32.999 1.00 92.94 109 GLY A C 1
ATOM 891 O O . GLY A 1 109 ? -15.656 -7.608 33.905 1.00 92.94 109 GLY A O 1
ATOM 892 N N . GLN A 1 110 ? -14.401 -8.849 32.524 1.00 92.19 110 GLN A N 1
ATOM 893 C CA . GLN A 1 110 ? -14.855 -10.142 33.038 1.00 92.19 110 GLN A CA 1
ATOM 894 C C . GLN A 1 110 ? -14.443 -10.339 34.501 1.00 92.19 110 GLN A C 1
ATOM 896 O O . GLN A 1 110 ? -15.266 -10.733 35.328 1.00 92.19 110 GLN A O 1
ATOM 901 N N . LYS A 1 111 ? -13.185 -10.034 34.845 1.00 94.00 111 LYS A N 1
ATOM 902 C CA . LYS A 1 111 ? -12.689 -10.128 36.223 1.00 94.00 111 LYS A CA 1
ATOM 903 C C . LYS A 1 111 ? -13.458 -9.194 37.157 1.00 94.00 111 LYS A C 1
ATOM 905 O O . LYS A 1 111 ? -13.796 -9.594 38.269 1.00 94.00 111 LYS A O 1
ATOM 910 N N . GLU A 1 112 ? -13.743 -7.973 36.718 1.00 93.81 112 GLU A N 1
ATOM 911 C CA . GLU A 1 112 ? -14.502 -6.998 37.502 1.00 93.81 112 GLU A CA 1
ATOM 912 C C . GLU A 1 112 ? -15.968 -7.421 37.670 1.00 93.81 112 GLU A C 1
ATOM 914 O O . GLU A 1 112 ? -16.496 -7.399 38.779 1.00 93.81 112 GLU A O 1
ATOM 919 N N . SER A 1 113 ? -16.602 -7.921 36.606 1.00 90.00 113 SER A N 1
ATOM 920 C CA . SER A 1 113 ? -17.953 -8.489 36.668 1.00 90.00 113 SER A CA 1
ATOM 921 C C . SER A 1 113 ? -18.037 -9.666 37.647 1.00 90.00 113 SER A C 1
ATOM 923 O O . SER A 1 113 ? -18.950 -9.709 38.471 1.00 90.00 113 SER A O 1
ATOM 925 N N . GLN A 1 114 ? -17.048 -10.567 37.643 1.00 92.06 114 GLN A N 1
ATOM 926 C CA . GLN A 1 114 ? -16.988 -11.686 38.586 1.00 92.06 114 GLN A CA 1
ATOM 927 C C . GLN A 1 114 ? -16.848 -11.210 40.039 1.00 92.06 114 GLN A C 1
ATOM 929 O O . GLN A 1 114 ? -17.521 -11.737 40.926 1.00 92.06 114 GLN A O 1
ATOM 934 N N . LYS A 1 115 ? -16.002 -10.205 40.305 1.00 93.31 115 LYS A N 1
ATOM 935 C CA . LYS A 1 115 ? -15.903 -9.603 41.646 1.00 93.31 115 LYS A CA 1
ATOM 936 C C . LYS A 1 115 ? -17.234 -8.991 42.072 1.00 93.31 115 LYS A C 1
ATOM 938 O O . LYS A 1 115 ? -17.669 -9.233 43.192 1.00 93.31 115 LYS A O 1
ATOM 943 N N . ASN A 1 116 ? -17.889 -8.246 41.184 1.00 89.94 116 ASN A N 1
ATOM 944 C CA . ASN A 1 116 ? -19.179 -7.623 41.467 1.00 89.94 116 ASN A CA 1
ATOM 945 C C . ASN A 1 116 ? -20.257 -8.670 41.753 1.00 89.94 116 ASN A C 1
ATOM 947 O O . ASN A 1 116 ? -21.032 -8.494 42.690 1.00 89.94 116 ASN A O 1
ATOM 951 N N . ALA A 1 117 ? -20.269 -9.781 41.012 1.00 89.00 117 ALA A N 1
ATOM 952 C CA . ALA A 1 117 ? -21.151 -10.911 41.281 1.00 89.00 117 ALA A CA 1
ATOM 953 C C . ALA A 1 117 ? -20.889 -11.516 42.670 1.00 89.00 117 ALA A C 1
ATOM 955 O O . ALA A 1 117 ? -21.836 -11.732 43.421 1.00 89.00 117 ALA A O 1
ATOM 956 N N . ASN A 1 118 ? -19.623 -11.714 43.052 1.00 94.00 118 ASN A N 1
ATOM 957 C CA . ASN A 1 118 ? -19.264 -12.227 44.379 1.00 94.00 118 ASN A CA 1
ATOM 958 C C . ASN A 1 118 ? -19.673 -11.261 45.508 1.00 94.00 118 ASN A C 1
ATOM 960 O O . ASN A 1 118 ? -20.209 -11.695 46.525 1.00 94.00 118 ASN A O 1
ATOM 964 N N . ILE A 1 119 ? -19.462 -9.950 45.330 1.00 92.25 119 ILE A N 1
ATOM 965 C CA . ILE A 1 119 ? -19.891 -8.922 46.295 1.00 92.25 119 ILE A CA 1
ATOM 966 C C . ILE A 1 119 ? -21.414 -8.944 46.448 1.00 92.25 119 ILE A C 1
ATOM 968 O O . ILE A 1 119 ? -21.929 -8.907 47.565 1.00 92.25 119 ILE A O 1
ATOM 972 N N . TRP A 1 120 ? -22.140 -9.041 45.333 1.00 88.06 120 TRP A N 1
ATOM 973 C CA . TRP A 1 120 ? -23.595 -9.140 45.353 1.00 88.06 120 TRP A CA 1
ATOM 974 C C . TRP A 1 120 ? -24.087 -10.411 46.040 1.00 88.06 120 TRP A C 1
ATOM 976 O O . TRP A 1 120 ? -25.005 -10.330 46.850 1.00 88.06 120 TRP A O 1
ATOM 986 N N . GLN A 1 121 ? -23.465 -11.561 45.776 1.00 93.12 121 GLN A N 1
ATOM 987 C CA . GLN A 1 121 ? -23.785 -12.815 46.460 1.00 93.12 121 GLN A CA 1
ATOM 988 C C . GLN A 1 121 ? -23.601 -12.695 47.974 1.00 93.12 121 GLN A C 1
ATOM 990 O O . GLN A 1 121 ? -24.484 -13.107 48.725 1.00 93.12 121 GLN A O 1
ATOM 995 N N . LEU A 1 122 ? -22.498 -12.087 48.420 1.00 94.19 122 LEU A N 1
ATOM 996 C CA . LEU A 1 122 ? -22.240 -11.868 49.841 1.00 94.19 122 LEU A CA 1
ATOM 997 C C . LEU A 1 122 ? -23.301 -10.951 50.460 1.00 94.19 122 LEU A C 1
ATOM 999 O O . LEU A 1 122 ? -23.878 -11.275 51.490 1.00 94.19 122 LEU A O 1
ATOM 1003 N N . LYS A 1 123 ? -23.654 -9.863 49.771 1.00 94.00 123 LYS A N 1
ATOM 1004 C CA . LYS A 1 123 ? -24.714 -8.955 50.217 1.00 94.00 123 LYS A CA 1
ATOM 1005 C C . LYS A 1 123 ? -26.079 -9.646 50.298 1.00 94.00 123 LYS A C 1
ATOM 1007 O O . LYS A 1 123 ? -26.832 -9.399 51.235 1.00 94.00 123 LYS A O 1
ATOM 1012 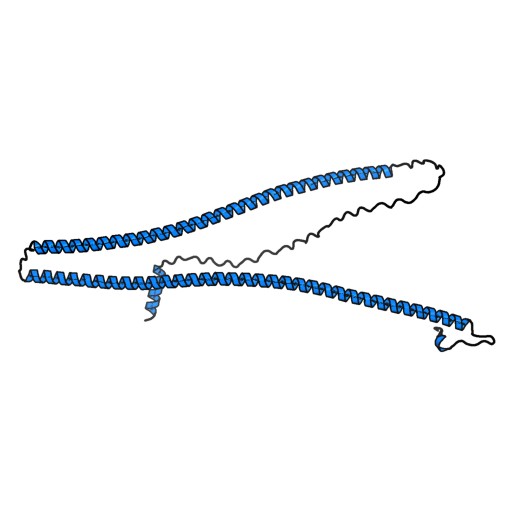N N . CYS A 1 124 ? -26.410 -10.508 49.336 1.00 85.56 124 CYS A N 1
ATOM 1013 C CA . CYS A 1 124 ? -27.624 -11.322 49.385 1.00 85.56 124 CYS A CA 1
ATOM 1014 C C . CYS A 1 124 ? -27.613 -12.279 50.584 1.00 85.56 124 CYS A C 1
ATOM 1016 O O . CYS A 1 124 ? -28.638 -12.411 51.246 1.00 85.56 124 CYS A O 1
ATOM 1018 N N . HIS A 1 125 ? -26.471 -12.902 50.888 1.00 93.44 125 HIS A N 1
ATOM 1019 C CA . HIS A 1 125 ? -26.311 -13.744 52.073 1.00 93.44 125 HIS A CA 1
ATOM 1020 C C . HIS A 1 125 ? -26.496 -12.941 53.372 1.00 93.44 125 HIS A C 1
ATOM 1022 O O . HIS A 1 125 ? -27.269 -13.352 54.233 1.00 93.44 125 HIS A O 1
ATOM 1028 N N . ASP A 1 126 ? -25.851 -11.779 53.500 1.00 93.44 126 ASP A N 1
ATOM 1029 C CA . ASP A 1 126 ? -25.962 -10.921 54.688 1.00 93.44 126 ASP A CA 1
ATOM 1030 C C . ASP A 1 126 ? -27.404 -10.454 54.921 1.00 93.44 126 ASP A C 1
ATOM 1032 O O . ASP A 1 126 ? -27.907 -10.493 56.044 1.00 93.44 126 ASP A O 1
ATOM 1036 N N . LEU A 1 127 ? -28.101 -10.052 53.853 1.00 90.62 127 LEU A N 1
ATOM 1037 C CA . LEU A 1 127 ? -29.514 -9.678 53.926 1.00 90.62 127 LEU A CA 1
ATOM 1038 C C . LEU A 1 127 ? -30.401 -10.871 54.300 1.00 90.62 127 LEU A C 1
ATOM 1040 O O . LEU A 1 127 ? -31.313 -10.712 55.109 1.00 90.62 127 LEU A O 1
ATOM 1044 N N . GLN A 1 128 ? -30.133 -12.062 53.756 1.00 90.31 128 GLN A N 1
ATOM 1045 C CA . GLN A 1 128 ? -30.857 -13.279 54.128 1.00 90.31 128 GLN A CA 1
ATOM 1046 C C . GLN A 1 128 ? -30.678 -13.588 55.619 1.00 90.31 128 GLN A C 1
ATOM 1048 O O . GLN A 1 128 ? -31.657 -13.852 56.314 1.00 90.31 128 GLN A O 1
ATOM 1053 N N . GLN A 1 129 ? -29.452 -13.471 56.131 1.00 91.94 129 GLN A N 1
ATOM 1054 C CA . GLN A 1 129 ? -29.157 -13.676 57.544 1.00 91.94 129 GLN A CA 1
ATOM 1055 C C . GLN A 1 129 ? -29.871 -12.647 58.435 1.00 91.94 129 GLN A C 1
ATOM 1057 O O . GLN A 1 129 ? -30.458 -13.020 59.449 1.00 91.94 129 GLN A O 1
ATOM 1062 N N . GLN A 1 130 ? -29.896 -11.369 58.038 1.00 88.69 130 GLN A N 1
ATOM 1063 C CA . GLN A 1 130 ? -30.654 -10.336 58.755 1.00 88.69 130 GLN A CA 1
ATOM 1064 C C . GLN A 1 130 ? -32.154 -10.647 58.803 1.00 88.69 130 GLN A C 1
ATOM 1066 O O . GLN A 1 130 ? -32.782 -10.479 59.849 1.00 88.69 130 GLN A O 1
ATOM 1071 N N . VAL A 1 131 ? -32.735 -11.122 57.698 1.00 87.62 131 VAL A N 1
ATOM 1072 C CA . VAL A 1 131 ? -34.146 -11.533 57.655 1.00 87.62 131 VAL A CA 1
ATOM 1073 C C . VAL A 1 131 ? -34.400 -12.709 58.598 1.00 87.62 131 VAL A C 1
ATOM 1075 O O . VAL A 1 131 ? -35.367 -12.666 59.362 1.00 87.62 131 VAL A O 1
ATOM 1078 N N . ASP A 1 132 ? -33.537 -13.725 58.594 1.00 92.50 132 ASP A N 1
ATOM 1079 C CA . ASP A 1 132 ? -33.671 -14.898 59.463 1.00 92.50 132 ASP A CA 1
ATOM 1080 C C .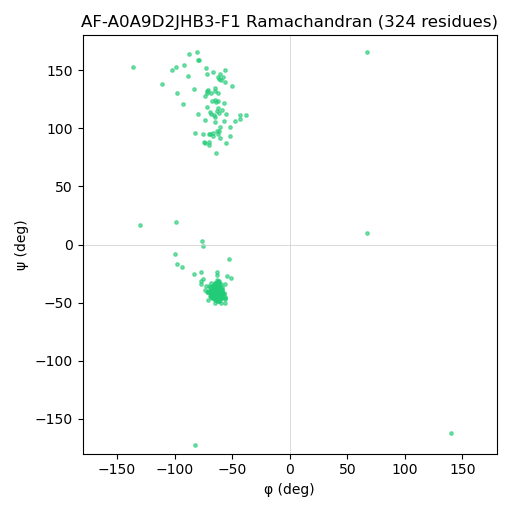 ASP A 1 132 ? -33.559 -14.521 60.951 1.00 92.50 132 ASP A C 1
ATOM 1082 O O . ASP A 1 132 ? -34.320 -15.015 61.789 1.00 92.50 132 ASP A O 1
ATOM 1086 N N . ASP A 1 133 ? -32.645 -13.613 61.300 1.00 90.75 133 ASP A N 1
ATOM 1087 C CA . ASP A 1 133 ? -32.471 -13.143 62.675 1.00 90.75 133 ASP A CA 1
ATOM 1088 C C . ASP A 1 133 ? -33.657 -12.286 63.143 1.00 90.75 133 ASP A C 1
ATOM 1090 O O . ASP A 1 133 ? -34.168 -12.497 64.247 1.00 90.75 133 ASP A O 1
ATOM 1094 N N . LEU A 1 134 ? -34.178 -11.396 62.291 1.00 87.75 134 LEU A N 1
ATOM 1095 C CA . LEU A 1 134 ? -35.414 -10.655 62.569 1.00 87.75 134 LEU A CA 1
ATOM 1096 C C . LEU A 1 134 ? -36.620 -11.596 62.725 1.00 87.75 134 LEU A C 1
ATOM 1098 O O . LEU A 1 134 ? -37.451 -11.400 63.616 1.00 87.75 134 LEU A O 1
ATOM 1102 N N . GLN A 1 135 ? -36.713 -12.654 61.913 1.00 87.75 135 GLN A N 1
ATOM 1103 C CA . GLN A 1 135 ? -37.755 -13.675 62.052 1.00 87.75 135 GLN A CA 1
ATOM 1104 C C . GLN A 1 135 ? -37.648 -14.431 63.381 1.00 87.75 135 GLN A C 1
ATOM 1106 O O . GLN A 1 135 ? -38.670 -14.639 64.044 1.00 87.75 135 GLN A O 1
ATOM 1111 N N . LYS A 1 136 ? -36.435 -14.801 63.815 1.00 87.38 136 LYS A N 1
ATOM 1112 C CA . LYS A 1 136 ? -36.206 -15.419 65.133 1.00 87.38 136 LYS A CA 1
ATOM 1113 C C . LYS A 1 136 ? -36.603 -14.484 66.271 1.00 87.38 136 LYS A C 1
ATOM 1115 O O . LYS A 1 136 ? -37.265 -14.930 67.206 1.00 87.38 136 LYS A O 1
ATOM 1120 N N . GLN A 1 137 ? -36.254 -13.198 66.189 1.00 81.81 137 GLN A N 1
ATOM 1121 C CA . GLN A 1 137 ? -36.650 -12.198 67.187 1.00 81.81 137 GLN A CA 1
ATOM 1122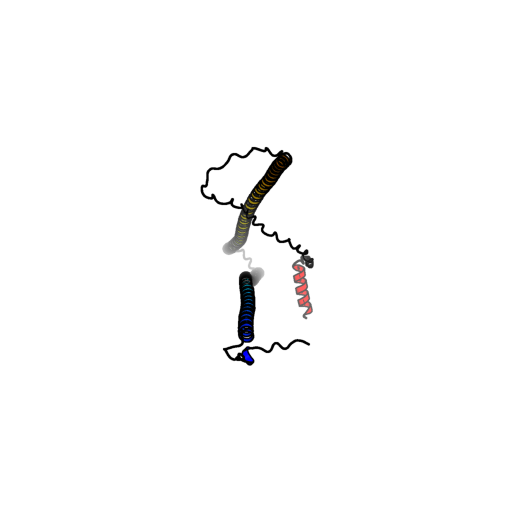 C C . GLN A 1 137 ? -38.177 -12.062 67.278 1.00 81.81 137 GLN A C 1
ATOM 1124 O O . GLN A 1 137 ? -38.736 -12.088 68.375 1.00 81.81 137 GLN A O 1
ATOM 1129 N N . LEU A 1 138 ? -38.871 -12.008 66.135 1.00 82.31 138 LEU A N 1
ATOM 1130 C CA . LEU A 1 138 ? -40.336 -12.009 66.073 1.00 82.31 138 LEU A CA 1
ATOM 1131 C C . LEU A 1 138 ? -40.947 -13.282 66.675 1.00 82.31 138 LEU A C 1
ATOM 1133 O O . LEU A 1 138 ? -41.946 -13.207 67.391 1.00 82.31 138 LEU A O 1
ATOM 1137 N N . ALA A 1 139 ? -40.365 -14.452 66.405 1.00 81.75 139 ALA A N 1
ATOM 1138 C CA . ALA A 1 139 ? -40.824 -15.717 66.973 1.00 81.75 139 ALA A CA 1
ATOM 1139 C C . ALA A 1 139 ? -40.626 -15.772 68.498 1.00 81.75 139 ALA A C 1
ATOM 1141 O O . ALA A 1 139 ? -41.537 -16.190 69.212 1.00 81.75 139 ALA A O 1
ATOM 1142 N N . ALA A 1 140 ? -39.483 -15.301 69.003 1.00 81.94 140 ALA A N 1
ATOM 1143 C CA . ALA A 1 140 ? -39.200 -15.220 70.434 1.00 81.94 140 ALA A CA 1
ATOM 1144 C C . ALA A 1 140 ? -40.155 -14.252 71.155 1.00 81.94 140 ALA A C 1
ATOM 1146 O O . ALA A 1 140 ? -40.723 -14.610 72.184 1.00 81.94 140 ALA A O 1
ATOM 1147 N N . ALA A 1 141 ? -40.409 -13.071 70.578 1.00 78.06 141 ALA A N 1
ATOM 1148 C CA . ALA A 1 141 ? -41.368 -12.101 71.113 1.00 78.06 141 ALA A CA 1
ATOM 1149 C C . ALA A 1 141 ? -42.808 -12.651 71.167 1.00 78.06 141 ALA A C 1
ATOM 1151 O O . ALA A 1 141 ? -43.564 -12.332 72.081 1.00 78.06 141 ALA A O 1
ATOM 1152 N N . ARG A 1 142 ? -43.189 -13.515 70.215 1.00 79.44 142 ARG A N 1
ATOM 1153 C CA . ARG A 1 142 ? -44.488 -14.212 70.232 1.00 79.44 142 ARG A CA 1
ATOM 1154 C C . ARG A 1 142 ? -44.578 -15.274 71.333 1.00 79.44 142 ARG A C 1
ATOM 1156 O O . ARG A 1 142 ? -45.651 -15.455 71.899 1.00 79.44 142 ARG A O 1
ATOM 1163 N N . GLN A 1 143 ? -43.482 -15.971 71.639 1.00 75.25 143 GLN A N 1
ATOM 1164 C CA . GLN A 1 143 ? -43.449 -17.021 72.667 1.00 75.25 143 GLN A CA 1
ATOM 1165 C C . GLN A 1 143 ? -43.455 -16.468 74.096 1.00 75.25 143 GLN A C 1
ATOM 1167 O O . GLN A 1 143 ? -43.998 -17.109 74.991 1.00 75.25 143 GLN A O 1
ATOM 1172 N N . THR A 1 144 ? -42.908 -15.271 74.323 1.00 71.44 144 THR A N 1
ATOM 1173 C CA . THR A 1 144 ? -42.908 -14.624 75.646 1.00 71.44 144 THR A CA 1
ATOM 1174 C C . THR A 1 144 ? -44.256 -14.010 76.035 1.00 71.44 144 THR A C 1
ATOM 1176 O O . THR A 1 144 ? -44.367 -13.412 77.102 1.00 71.44 144 THR A O 1
ATOM 1179 N N . GLY A 1 145 ? -45.301 -14.158 75.210 1.00 54.94 145 GLY A N 1
ATOM 1180 C CA . GLY A 1 145 ? -46.657 -13.708 75.541 1.00 54.94 145 GLY A CA 1
ATOM 1181 C C . GLY A 1 145 ? -46.807 -12.188 75.648 1.00 54.94 145 GLY A C 1
ATOM 1182 O O . GLY A 1 145 ? -47.863 -11.705 76.057 1.00 54.94 145 GLY A O 1
ATOM 1183 N N . ALA A 1 146 ? -45.790 -11.418 75.251 1.00 54.19 146 ALA A N 1
ATOM 1184 C CA . ALA A 1 146 ? -45.938 -9.994 75.036 1.00 54.19 146 ALA A CA 1
ATOM 1185 C C . ALA A 1 146 ? -46.822 -9.815 73.798 1.00 54.19 146 ALA A C 1
ATOM 1187 O O . ALA A 1 146 ? -46.352 -9.847 72.661 1.00 54.19 146 ALA A O 1
ATOM 1188 N N . ALA A 1 147 ? -48.126 -9.636 74.010 1.00 48.03 147 ALA A N 1
ATOM 1189 C CA . ALA A 1 147 ? -48.989 -9.020 73.017 1.00 48.03 147 ALA A CA 1
ATOM 1190 C C . ALA A 1 147 ? -48.502 -7.577 72.835 1.00 48.03 147 ALA A C 1
ATOM 1192 O O . ALA A 1 147 ? -49.034 -6.636 73.420 1.00 48.03 147 ALA A O 1
ATOM 1193 N N . VAL A 1 148 ? -47.423 -7.411 72.069 1.00 56.91 148 VAL A N 1
ATOM 1194 C CA . VAL A 1 148 ? -46.953 -6.111 71.621 1.00 56.91 148 VAL A CA 1
ATOM 1195 C C . VAL A 1 148 ? -47.986 -5.656 70.606 1.00 56.91 148 VAL A C 1
ATOM 1197 O O . VAL A 1 148 ? -47.886 -5.935 69.414 1.00 56.91 148 VAL A O 1
ATOM 1200 N N . VAL A 1 149 ? -49.032 -4.992 71.097 1.00 52.12 149 VAL A N 1
ATOM 1201 C CA . VAL A 1 149 ? -49.756 -4.025 70.281 1.00 52.12 149 VAL A CA 1
ATOM 1202 C C . VAL A 1 149 ? -48.669 -3.060 69.820 1.00 52.12 149 VAL A C 1
ATOM 1204 O O . VAL A 1 149 ? -48.052 -2.423 70.679 1.00 52.12 149 VAL A O 1
ATOM 1207 N N . PRO A 1 150 ? -48.335 -3.027 68.520 1.00 57.84 150 PRO A N 1
ATOM 1208 C CA . PRO A 1 150 ? -47.231 -2.218 68.051 1.00 57.84 150 PRO A CA 1
ATOM 1209 C C . PRO A 1 150 ? -47.553 -0.781 68.436 1.00 57.84 150 PRO A C 1
ATOM 1211 O O . PRO A 1 150 ? -48.579 -0.226 68.031 1.00 57.84 150 PRO A O 1
ATOM 1214 N N . THR A 1 151 ? -46.723 -0.212 69.307 1.00 62.22 151 THR A N 1
ATOM 1215 C CA . THR A 1 151 ? -46.897 1.171 69.720 1.00 62.22 151 THR A CA 1
ATOM 1216 C C . THR A 1 151 ? -46.809 2.030 68.457 1.00 62.22 151 THR A C 1
ATOM 1218 O O . THR A 1 151 ? -46.032 1.720 67.548 1.00 62.22 151 THR A O 1
ATOM 1221 N N . PRO A 1 152 ? -47.628 3.085 68.333 1.00 71.06 152 PRO A N 1
ATOM 1222 C CA . PRO A 1 152 ? -47.697 3.884 67.110 1.00 71.06 152 PRO A CA 1
ATOM 1223 C C . PRO A 1 152 ? -46.326 4.426 66.664 1.00 71.06 152 PRO A C 1
ATOM 1225 O O . PRO A 1 152 ? -46.105 4.577 65.465 1.00 71.06 152 PRO A O 1
ATOM 1228 N N . GLU A 1 153 ? -45.386 4.629 67.595 1.00 73.69 153 GLU A N 1
ATOM 1229 C CA . GLU A 1 153 ? -43.989 4.974 67.295 1.00 73.69 153 GLU A CA 1
ATOM 1230 C C . GLU A 1 153 ? -43.236 3.872 66.531 1.00 73.69 153 GLU A C 1
ATOM 1232 O O . GLU A 1 153 ? -42.648 4.164 65.495 1.00 73.69 153 GLU A O 1
ATOM 1237 N N . MET A 1 154 ? -43.332 2.598 66.935 1.00 76.56 154 MET A N 1
ATOM 1238 C CA . MET A 1 154 ? -42.670 1.488 66.227 1.00 76.56 154 MET A CA 1
ATOM 1239 C C . MET A 1 154 ? -43.215 1.300 64.805 1.00 76.56 154 MET A C 1
ATOM 1241 O O . MET A 1 154 ? -42.470 1.002 63.873 1.00 76.56 154 MET A O 1
ATOM 1245 N N . VAL A 1 155 ? -44.523 1.502 64.608 1.00 75.56 155 VAL A N 1
ATOM 1246 C CA . VAL A 1 155 ? -45.140 1.445 63.270 1.00 75.56 155 VAL A CA 1
ATOM 1247 C C . VAL A 1 155 ? -44.673 2.614 62.404 1.00 75.56 155 VAL A C 1
ATOM 1249 O O . VAL A 1 155 ? -44.448 2.448 61.204 1.00 75.56 155 VAL A O 1
ATOM 1252 N N . ARG A 1 156 ? -44.530 3.805 62.995 1.00 81.06 156 ARG A N 1
ATOM 1253 C CA . ARG A 1 156 ? -44.034 5.002 62.307 1.00 81.06 156 ARG A CA 1
ATOM 1254 C C . ARG A 1 156 ? -42.572 4.834 61.891 1.00 81.06 156 ARG A C 1
ATOM 1256 O O . ARG A 1 156 ? -42.228 5.180 60.764 1.00 81.06 156 ARG A O 1
ATOM 1263 N N . GLU A 1 157 ? -41.751 4.260 62.761 1.00 81.94 157 GLU A N 1
ATOM 1264 C CA . GLU A 1 157 ? -40.332 3.999 62.521 1.00 81.94 157 GLU A CA 1
ATOM 1265 C C . GLU A 1 157 ? -40.125 2.917 61.447 1.00 81.94 157 GLU A C 1
ATOM 1267 O O . GLU A 1 157 ? -39.425 3.157 60.463 1.00 81.94 157 GLU A O 1
ATOM 1272 N N . ALA A 1 158 ? -40.865 1.805 61.513 1.00 81.50 158 ALA A N 1
ATOM 1273 C CA . ALA A 1 158 ? -40.849 0.773 60.472 1.00 81.50 158 ALA A CA 1
ATOM 1274 C C . ALA A 1 158 ? -41.322 1.299 59.101 1.00 81.50 158 ALA A C 1
ATOM 1276 O O . ALA A 1 158 ? -40.807 0.899 58.057 1.00 81.50 158 ALA A O 1
ATOM 1277 N N . ARG A 1 159 ? -42.290 2.228 59.073 1.00 77.50 159 ARG A N 1
ATOM 1278 C CA . ARG A 1 159 ? -42.711 2.899 57.829 1.00 77.50 159 ARG A CA 1
ATOM 1279 C C . ARG A 1 159 ? -41.628 3.816 57.265 1.00 77.50 159 ARG A C 1
ATOM 1281 O O . ARG A 1 159 ? -41.495 3.894 56.045 1.00 77.50 159 ARG A O 1
ATOM 1288 N N . LEU A 1 160 ? -40.869 4.497 58.122 1.00 84.94 160 LEU A N 1
ATOM 1289 C CA . LEU A 1 160 ? -39.737 5.329 57.713 1.00 84.94 160 LEU A CA 1
ATOM 1290 C C . LEU A 1 160 ? -38.608 4.479 57.118 1.00 84.94 160 LEU A C 1
ATOM 1292 O O . LEU A 1 160 ? -38.114 4.809 56.040 1.00 84.94 160 LEU A O 1
ATOM 1296 N N . GLU A 1 161 ? -38.256 3.357 57.747 1.00 85.00 161 GLU A N 1
ATOM 1297 C CA . GLU A 1 161 ? -37.257 2.429 57.202 1.00 85.00 161 GLU A CA 1
ATOM 1298 C C . GLU A 1 161 ? -37.716 1.780 55.895 1.00 85.00 161 GLU A C 1
ATOM 1300 O O . GLU A 1 161 ? -36.969 1.785 54.916 1.00 85.00 161 GLU A O 1
ATOM 1305 N N . ALA A 1 162 ? -38.965 1.309 55.822 1.00 81.56 162 ALA A N 1
ATOM 1306 C CA . ALA A 1 162 ? -39.524 0.778 54.582 1.00 81.56 162 ALA A CA 1
ATOM 1307 C C . ALA A 1 162 ? -39.501 1.829 53.461 1.00 81.56 162 ALA A C 1
ATOM 1309 O O . ALA A 1 162 ? -39.136 1.516 52.329 1.00 81.56 162 ALA A O 1
ATOM 1310 N N . SER A 1 163 ? -39.827 3.089 53.771 1.00 85.62 163 SER A N 1
ATOM 1311 C CA . SER A 1 163 ? -39.753 4.192 52.808 1.00 85.62 163 SER A CA 1
ATOM 1312 C C . SER A 1 163 ? -38.322 4.469 52.343 1.00 85.62 163 SER A C 1
ATO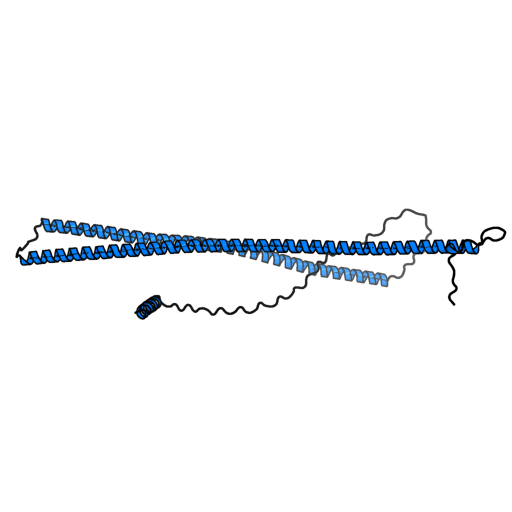M 1314 O O . SER A 1 163 ? -38.124 4.803 51.175 1.00 85.62 163 SER A O 1
ATOM 1316 N N . LYS A 1 164 ? -37.329 4.331 53.226 1.00 93.81 164 LYS A N 1
ATOM 1317 C CA . LYS A 1 164 ? -35.911 4.507 52.894 1.00 93.81 164 LYS A CA 1
ATOM 1318 C C . LYS A 1 164 ? -35.413 3.402 51.961 1.00 93.81 164 LYS A C 1
ATOM 1320 O O . LYS A 1 164 ? -34.824 3.705 50.931 1.00 93.81 164 LYS A O 1
ATOM 1325 N N . ILE A 1 165 ? -35.744 2.144 52.253 1.00 86.50 165 ILE A N 1
ATOM 1326 C CA . ILE A 1 165 ? -35.399 0.995 51.397 1.00 86.50 165 ILE A CA 1
ATOM 1327 C C . ILE A 1 165 ? -36.028 1.148 50.007 1.00 86.50 165 ILE A C 1
ATOM 1329 O O . ILE A 1 165 ? -35.383 0.896 48.992 1.00 86.50 165 ILE A O 1
ATOM 1333 N N . LEU A 1 166 ? -37.282 1.603 49.946 1.00 85.12 166 LEU A N 1
ATOM 1334 C CA . LEU A 1 166 ? -37.979 1.840 48.682 1.00 85.12 166 LEU A CA 1
ATOM 1335 C C . LEU A 1 166 ? -37.340 2.987 47.881 1.00 85.12 166 LEU A C 1
ATOM 1337 O O . LEU A 1 166 ? -37.274 2.913 46.655 1.00 85.12 166 LEU A O 1
ATOM 1341 N N . ALA A 1 167 ? -36.860 4.037 48.553 1.00 89.44 167 ALA A N 1
ATOM 1342 C CA . ALA A 1 167 ? -36.128 5.127 47.913 1.00 89.44 167 ALA A CA 1
ATOM 1343 C C . ALA A 1 167 ? -34.775 4.651 47.355 1.00 89.44 167 ALA A C 1
ATOM 1345 O O . ALA A 1 167 ? -34.477 4.917 46.192 1.00 89.44 167 ALA A O 1
ATOM 1346 N N . ASP A 1 168 ? -34.014 3.879 48.131 1.00 89.81 168 ASP A N 1
ATOM 1347 C CA . ASP A 1 168 ? -32.726 3.324 47.701 1.00 89.81 168 ASP A CA 1
ATOM 1348 C C . ASP A 1 168 ? -32.893 2.349 46.523 1.00 89.81 168 ASP A C 1
ATOM 1350 O O . ASP A 1 168 ? -32.148 2.412 45.544 1.00 89.81 168 ASP A O 1
ATOM 1354 N N . ALA A 1 169 ? -33.923 1.496 46.558 1.00 86.25 169 ALA A N 1
ATOM 1355 C CA . ALA A 1 169 ? -34.245 0.590 45.456 1.00 86.25 169 ALA A CA 1
ATOM 1356 C C . ALA A 1 169 ? -34.612 1.347 44.169 1.00 86.25 169 ALA A C 1
ATOM 1358 O O . ALA A 1 169 ? -34.201 0.949 43.079 1.00 86.25 169 ALA A O 1
ATOM 1359 N N . LYS A 1 170 ? -35.348 2.461 44.283 1.00 90.75 170 LYS A N 1
ATOM 1360 C CA . LYS A 1 170 ? -35.674 3.324 43.139 1.00 90.75 170 LYS A CA 1
ATOM 1361 C C . LYS A 1 170 ? -34.439 4.004 42.561 1.00 90.75 170 LYS A C 1
ATOM 1363 O O . LYS A 1 170 ? -34.305 4.037 41.344 1.00 90.75 170 LYS A O 1
ATOM 1368 N N . LEU A 1 171 ? -33.538 4.507 43.405 1.00 90.06 171 LEU A N 1
ATOM 1369 C CA . LEU A 1 171 ? -32.286 5.111 42.946 1.00 90.06 171 LEU A CA 1
ATOM 1370 C C . LEU A 1 171 ? -31.416 4.095 42.203 1.00 90.06 171 LEU A C 1
ATOM 1372 O O . LEU A 1 171 ? -30.872 4.415 41.149 1.00 90.06 171 LEU A O 1
ATOM 1376 N N . TYR A 1 172 ? -31.338 2.862 42.711 1.00 89.12 172 TYR A N 1
ATOM 1377 C CA . TYR A 1 172 ? -30.585 1.795 42.057 1.00 89.12 172 TYR A CA 1
ATOM 1378 C C . TYR A 1 172 ? -31.208 1.367 40.719 1.00 89.12 172 TYR A C 1
ATOM 1380 O O . TYR A 1 172 ? -30.498 1.200 39.725 1.00 89.12 172 TYR A O 1
ATOM 1388 N N . ALA A 1 173 ? -32.538 1.239 40.666 1.00 88.19 173 ALA A N 1
ATOM 1389 C CA . ALA A 1 173 ? -33.256 0.966 39.423 1.00 88.19 173 ALA A CA 1
ATOM 1390 C C . ALA A 1 173 ? -33.030 2.084 38.390 1.00 88.19 173 ALA A C 1
ATOM 1392 O O . ALA A 1 173 ? -32.695 1.804 37.243 1.00 88.19 173 ALA A O 1
ATOM 1393 N N . GLU A 1 174 ? -33.113 3.349 38.810 1.00 90.50 174 GLU A N 1
ATOM 1394 C CA . GLU A 1 174 ? -32.886 4.498 37.933 1.00 90.50 174 GLU A CA 1
ATOM 1395 C C . GLU A 1 174 ? -31.426 4.573 37.445 1.00 90.50 174 GLU A C 1
ATOM 1397 O O . GLU A 1 174 ? -31.177 4.908 36.286 1.00 90.50 174 GLU A O 1
ATOM 1402 N N . SER A 1 175 ? -30.437 4.228 38.282 1.00 88.81 175 SER A N 1
ATOM 1403 C CA . SER A 1 175 ? -29.038 4.143 37.837 1.00 88.81 175 SER A CA 1
ATOM 1404 C C . SER A 1 175 ? -28.816 3.014 36.830 1.00 88.81 175 SER A C 1
ATOM 1406 O O . SER A 1 175 ? -28.153 3.235 35.819 1.00 88.81 175 SER A O 1
ATOM 1408 N N . ALA A 1 176 ? -29.420 1.843 37.055 1.00 85.06 176 ALA A N 1
ATOM 1409 C CA . ALA A 1 176 ? -29.326 0.715 36.132 1.00 85.06 176 ALA A CA 1
ATOM 1410 C C . ALA A 1 176 ? -29.981 1.039 34.776 1.00 85.06 176 ALA A C 1
ATOM 1412 O O . ALA A 1 176 ? -29.422 0.740 33.720 1.00 85.06 176 ALA A O 1
ATOM 1413 N N . GLU A 1 177 ? -31.130 1.722 34.786 1.00 85.44 177 GLU A N 1
ATOM 1414 C CA . GLU A 1 177 ? -31.773 2.215 33.565 1.00 85.44 177 GLU A CA 1
ATOM 1415 C C . GLU A 1 177 ? -30.904 3.243 32.828 1.00 85.44 177 GLU A C 1
ATOM 1417 O O . GLU A 1 177 ? -30.785 3.183 31.601 1.00 85.44 177 GLU A O 1
ATOM 1422 N N . ARG A 1 178 ? -30.254 4.170 33.551 1.00 90.38 178 ARG A N 1
ATOM 1423 C CA . ARG A 1 178 ? -29.327 5.144 32.950 1.00 90.38 178 ARG A CA 1
ATOM 1424 C C . ARG A 1 178 ? -28.122 4.465 32.300 1.00 90.38 178 ARG A C 1
ATOM 1426 O O . ARG A 1 178 ? -27.766 4.851 31.189 1.00 90.38 178 ARG A O 1
ATOM 1433 N N . GLU A 1 179 ? -27.518 3.463 32.936 1.00 87.88 179 GLU A N 1
ATOM 1434 C CA . GLU A 1 179 ? -26.388 2.717 32.363 1.00 87.88 179 GLU A CA 1
ATOM 1435 C C . GLU A 1 179 ? -26.791 1.940 31.106 1.00 87.88 179 GLU A C 1
ATOM 1437 O O . GLU A 1 179 ? -26.115 2.039 30.079 1.00 87.88 179 GLU A O 1
ATOM 1442 N N . LEU A 1 180 ? -27.926 1.233 31.136 1.00 87.31 180 LEU A N 1
ATOM 1443 C CA . LEU A 1 180 ? -28.448 0.536 29.955 1.00 87.31 180 LEU A CA 1
ATOM 1444 C C . LEU A 1 180 ? -28.738 1.509 28.811 1.00 87.31 180 LEU A C 1
ATOM 1446 O O . LEU A 1 180 ? -28.415 1.232 27.654 1.00 87.31 180 LEU A O 1
ATOM 1450 N N . LYS A 1 181 ? -29.298 2.679 29.127 1.00 92.38 181 LYS A N 1
ATOM 1451 C CA . LYS A 1 181 ? -29.553 3.723 28.136 1.00 92.38 181 LYS A CA 1
ATOM 1452 C C . LYS A 1 181 ? -28.257 4.281 27.549 1.00 92.38 181 LYS A C 1
ATOM 1454 O O . LYS A 1 181 ? -28.167 4.421 26.335 1.00 92.38 181 LYS A O 1
ATOM 1459 N N . GLN A 1 182 ? -27.232 4.521 28.366 1.00 93.38 182 GLN A N 1
ATOM 1460 C CA . GLN A 1 182 ? -25.913 4.943 27.880 1.00 93.38 182 GLN A CA 1
ATOM 1461 C C . GLN A 1 182 ? -25.260 3.884 26.982 1.00 93.38 182 GLN A C 1
ATOM 1463 O O . GLN A 1 182 ? -24.673 4.222 25.953 1.00 93.38 182 GLN A O 1
ATOM 1468 N N . GLN A 1 183 ? -25.379 2.598 27.316 1.00 89.31 183 GLN A N 1
ATOM 1469 C CA . GLN A 1 183 ? -24.898 1.515 26.453 1.00 89.31 183 GLN A CA 1
ATOM 1470 C C . GLN A 1 183 ? -25.648 1.485 25.115 1.00 89.31 183 GLN A C 1
ATOM 1472 O O . GLN A 1 183 ? -25.026 1.371 24.058 1.00 89.31 183 GLN A O 1
ATOM 1477 N N . ALA A 1 184 ? -26.970 1.660 25.135 1.00 89.56 184 ALA A N 1
ATOM 1478 C CA . ALA A 1 184 ? -27.766 1.746 23.916 1.00 89.56 184 ALA A CA 1
ATOM 1479 C C . ALA A 1 184 ? -27.389 2.976 23.069 1.00 89.56 184 ALA A C 1
ATOM 1481 O O . ALA A 1 184 ? -27.212 2.855 21.856 1.00 89.56 184 ALA A O 1
ATOM 1482 N N . ASP A 1 185 ? -27.203 4.142 23.691 1.00 92.38 185 ASP A N 1
ATOM 1483 C CA . ASP A 1 185 ? -26.822 5.379 23.003 1.00 92.38 185 ASP A CA 1
ATOM 1484 C C . ASP A 1 185 ? -25.406 5.290 22.418 1.00 92.38 185 ASP A C 1
ATOM 1486 O O . ASP A 1 185 ? -25.175 5.699 21.279 1.00 92.38 185 ASP A O 1
ATOM 1490 N N . THR A 1 186 ? -24.456 4.693 23.140 1.00 93.44 186 THR A N 1
ATOM 1491 C CA . THR A 1 186 ? -23.095 4.466 22.625 1.00 93.44 186 THR A CA 1
ATOM 1492 C C . THR A 1 186 ? -23.081 3.472 21.465 1.00 93.44 186 THR A C 1
ATOM 1494 O O . THR A 1 186 ? -22.416 3.734 20.460 1.00 93.44 186 THR A O 1
ATOM 1497 N N . GLN A 1 187 ? -23.847 2.377 21.533 1.00 91.06 187 GLN A N 1
ATOM 1498 C CA . GLN A 1 187 ? -24.015 1.465 20.396 1.00 91.06 187 GLN A CA 1
ATOM 1499 C C . GLN A 1 187 ? -24.660 2.167 19.197 1.00 91.06 187 GLN A C 1
ATOM 1501 O O . GLN A 1 187 ? -24.154 2.065 18.079 1.00 91.06 187 GLN A O 1
ATOM 1506 N N . LYS A 1 188 ? -25.726 2.941 19.423 1.00 94.44 188 LYS A N 1
ATOM 1507 C CA . LYS A 1 188 ? -26.406 3.714 18.379 1.00 94.44 188 LYS A CA 1
ATOM 1508 C C . LYS A 1 188 ? -25.472 4.731 17.720 1.00 94.44 188 LYS A C 1
ATOM 1510 O O . LYS A 1 188 ? -25.478 4.843 16.496 1.00 94.44 188 LYS A O 1
ATOM 1515 N N . ASN A 1 189 ? -24.645 5.429 18.499 1.00 93.00 189 ASN A N 1
ATOM 1516 C CA . ASN A 1 189 ? -23.663 6.380 17.976 1.00 93.00 189 ASN A CA 1
ATOM 1517 C C . ASN A 1 189 ? -22.595 5.681 17.125 1.00 93.00 189 ASN A C 1
ATOM 1519 O O . ASN A 1 189 ? -22.352 6.115 15.999 1.00 93.00 189 ASN A O 1
ATOM 1523 N N . ARG A 1 190 ? -22.043 4.550 17.590 1.00 94.50 190 ARG A N 1
ATOM 1524 C CA . ARG A 1 190 ? -21.093 3.736 16.804 1.00 94.50 190 ARG A CA 1
ATOM 1525 C C . ARG A 1 190 ? -21.702 3.264 15.483 1.00 94.50 190 ARG A C 1
ATOM 1527 O O . ARG A 1 190 ? -21.062 3.347 14.436 1.00 94.50 190 ARG A O 1
ATOM 1534 N N . MET A 1 191 ? -22.951 2.798 15.510 1.00 91.12 191 MET A N 1
ATOM 1535 C CA . MET A 1 191 ? -23.663 2.392 14.296 1.00 91.12 191 MET A CA 1
ATOM 1536 C C . MET A 1 191 ? -23.887 3.569 13.343 1.00 91.12 191 MET A C 1
ATOM 1538 O O . MET A 1 191 ? -23.704 3.421 12.136 1.00 91.12 191 MET A O 1
ATOM 1542 N N . ALA A 1 192 ? -24.256 4.741 13.865 1.00 93.56 192 ALA A N 1
ATOM 1543 C CA . ALA A 1 192 ? -24.477 5.935 13.056 1.00 93.56 192 ALA A CA 1
ATOM 1544 C C . ALA A 1 192 ? -23.188 6.413 12.369 1.00 93.56 192 ALA A C 1
ATOM 1546 O O . ALA A 1 192 ? -23.221 6.774 11.194 1.00 93.56 192 ALA A O 1
ATOM 1547 N N . GLU A 1 193 ? -22.052 6.392 13.064 1.00 92.62 193 GLU A N 1
ATOM 1548 C CA . GLU A 1 193 ? -20.749 6.738 12.486 1.00 92.62 193 GLU A CA 1
ATOM 1549 C C . GLU A 1 193 ? -20.317 5.745 11.408 1.00 92.62 193 GLU A C 1
ATOM 1551 O O . GLU A 1 193 ? -19.917 6.162 10.320 1.00 92.62 193 GLU A O 1
ATOM 1556 N N . ASN A 1 194 ? -20.481 4.442 11.654 1.00 94.44 194 ASN A N 1
ATOM 1557 C CA . ASN A 1 194 ? -20.197 3.419 10.651 1.00 94.44 194 ASN A CA 1
ATOM 1558 C C . ASN A 1 194 ? -21.076 3.599 9.399 1.00 94.44 194 ASN A C 1
ATOM 1560 O O . ASN A 1 194 ? -20.567 3.606 8.279 1.00 94.44 194 ASN A O 1
ATOM 1564 N N . ALA A 1 195 ? -22.376 3.855 9.582 1.00 94.62 195 ALA A N 1
ATOM 1565 C CA . ALA A 1 195 ? -23.295 4.133 8.482 1.00 94.62 195 ALA A CA 1
ATOM 1566 C C . ALA A 1 195 ? -22.901 5.394 7.691 1.00 94.62 195 ALA A C 1
ATOM 1568 O O . ALA A 1 195 ? -22.947 5.381 6.459 1.00 94.62 195 ALA A O 1
ATOM 1569 N N . ARG A 1 196 ? -22.461 6.467 8.367 1.00 96.12 196 ARG A N 1
ATOM 1570 C CA . ARG A 1 196 ? -21.926 7.674 7.707 1.00 96.12 196 ARG A CA 1
ATOM 1571 C C . ARG A 1 196 ? -20.662 7.366 6.902 1.00 96.12 196 ARG A C 1
ATOM 1573 O O . ARG A 1 196 ? -20.554 7.823 5.767 1.00 96.12 196 ARG A O 1
ATOM 1580 N N . GLY A 1 197 ? -19.742 6.572 7.453 1.00 94.94 197 GLY A N 1
ATOM 1581 C CA . GLY A 1 197 ? -18.526 6.136 6.761 1.00 94.94 197 GLY A CA 1
ATOM 1582 C C . GLY A 1 197 ? -18.831 5.324 5.500 1.00 94.94 197 GLY A C 1
ATOM 1583 O O . GLY A 1 197 ? -18.295 5.615 4.430 1.00 94.94 197 GLY A O 1
ATOM 1584 N N . ILE A 1 198 ? -19.764 4.370 5.590 1.00 95.75 198 ILE A N 1
ATOM 1585 C CA . ILE A 1 198 ? -20.223 3.583 4.437 1.00 95.75 198 ILE A CA 1
ATOM 1586 C C . ILE A 1 198 ? -20.865 4.491 3.384 1.00 95.75 198 ILE A C 1
ATOM 1588 O O . ILE A 1 198 ? -20.537 4.381 2.204 1.00 95.75 198 ILE A O 1
ATOM 1592 N N . ALA A 1 199 ? -21.746 5.410 3.786 1.00 95.25 199 ALA A N 1
ATOM 1593 C CA . ALA A 1 199 ? -22.393 6.335 2.858 1.00 95.25 199 ALA A CA 1
ATOM 1594 C C . ALA A 1 199 ? -21.368 7.204 2.109 1.00 95.25 199 ALA A C 1
ATOM 1596 O O . ALA A 1 199 ? -21.445 7.318 0.884 1.00 95.25 199 ALA A O 1
ATOM 1597 N N . ALA A 1 200 ? -20.375 7.752 2.817 1.00 95.75 200 ALA A N 1
ATOM 1598 C CA . ALA A 1 200 ? -19.284 8.513 2.210 1.00 95.75 200 ALA A CA 1
ATOM 1599 C C . ALA A 1 200 ? -18.477 7.662 1.213 1.00 95.75 200 ALA A C 1
ATOM 1601 O O . ALA A 1 200 ? -18.220 8.100 0.089 1.00 95.75 200 ALA A O 1
ATOM 1602 N N . GLY A 1 201 ? -18.154 6.417 1.579 1.00 96.38 201 GLY A N 1
ATOM 1603 C CA . GLY A 1 201 ? -17.491 5.465 0.687 1.00 96.38 201 GLY A CA 1
ATOM 1604 C C . GLY A 1 201 ? -18.302 5.173 -0.580 1.00 96.38 201 GLY A C 1
ATOM 1605 O O . GLY A 1 201 ? -17.768 5.225 -1.688 1.00 96.38 201 GLY A O 1
ATOM 1606 N N . VAL A 1 202 ? -19.611 4.938 -0.446 1.00 97.44 202 VAL A N 1
ATOM 1607 C CA . VAL A 1 202 ? -20.517 4.699 -1.582 1.00 97.44 202 VAL A CA 1
ATOM 1608 C C . VAL A 1 202 ? -20.595 5.918 -2.503 1.00 97.44 202 VAL A C 1
ATOM 1610 O O . VAL A 1 202 ? -20.595 5.747 -3.723 1.00 97.44 202 VAL A O 1
ATOM 1613 N N . MET A 1 203 ? -20.629 7.142 -1.966 1.00 95.19 203 MET A N 1
ATOM 1614 C CA . MET A 1 203 ? -20.600 8.351 -2.799 1.00 95.19 203 MET A CA 1
ATOM 1615 C C . MET A 1 203 ? -19.314 8.445 -3.625 1.00 95.19 203 MET A C 1
ATOM 1617 O O . MET A 1 203 ? -19.380 8.723 -4.821 1.00 95.19 203 MET A O 1
ATOM 1621 N N . LEU A 1 204 ? -18.161 8.142 -3.026 1.00 97.12 204 LEU A N 1
ATOM 1622 C CA . LEU A 1 204 ? -16.872 8.180 -3.717 1.00 97.12 204 LEU A CA 1
ATOM 1623 C C . LEU A 1 204 ? -16.779 7.113 -4.820 1.00 97.12 204 LEU A C 1
ATOM 1625 O O . LEU A 1 204 ? -16.261 7.374 -5.907 1.00 97.12 204 LEU A O 1
ATOM 1629 N N . VAL A 1 205 ? -17.335 5.922 -4.581 1.00 97.31 205 VAL A N 1
ATOM 1630 C CA . VAL A 1 205 ? -17.456 4.880 -5.613 1.00 97.31 205 VAL A CA 1
ATOM 1631 C C . VAL A 1 205 ? -18.376 5.332 -6.748 1.00 97.31 205 VAL A C 1
ATOM 1633 O O . VAL A 1 205 ? -18.018 5.158 -7.912 1.00 97.31 205 VAL A O 1
ATOM 1636 N N . ARG A 1 206 ? -19.520 5.960 -6.443 1.00 97.75 206 ARG A N 1
ATOM 1637 C CA . ARG A 1 206 ? -20.425 6.516 -7.465 1.00 97.75 206 ARG A CA 1
ATOM 1638 C C . ARG A 1 206 ? -19.745 7.588 -8.312 1.00 97.75 206 ARG A C 1
ATOM 1640 O O . ARG A 1 206 ? -19.897 7.578 -9.529 1.00 97.75 206 ARG A O 1
ATOM 1647 N N . GLU A 1 207 ? -18.970 8.478 -7.697 1.00 97.25 207 GLU A N 1
ATOM 1648 C CA . GLU A 1 207 ? -18.222 9.505 -8.427 1.00 97.25 207 GLU A CA 1
ATOM 1649 C C . GLU A 1 207 ? -17.157 8.886 -9.347 1.00 97.25 207 GLU A C 1
ATOM 1651 O O . GLU A 1 207 ? -17.033 9.268 -10.515 1.00 97.25 207 GLU A O 1
ATOM 1656 N N . ARG A 1 208 ? -16.412 7.890 -8.850 1.00 97.56 208 ARG A N 1
ATOM 1657 C CA . ARG A 1 208 ? -15.433 7.149 -9.658 1.00 97.56 208 ARG A CA 1
ATOM 1658 C C . ARG A 1 208 ? -16.095 6.443 -10.837 1.00 97.56 208 ARG A C 1
ATOM 1660 O O . ARG A 1 208 ? -15.563 6.523 -11.941 1.00 97.56 208 ARG A O 1
ATOM 1667 N N . LEU A 1 209 ? -17.248 5.810 -10.621 1.00 97.81 209 LEU A N 1
ATOM 1668 C CA . LEU A 1 209 ? -18.012 5.152 -11.679 1.00 97.81 209 LEU A CA 1
ATOM 1669 C C . LEU A 1 209 ? -18.450 6.161 -12.747 1.00 97.81 209 LEU A C 1
ATOM 1671 O O . LEU A 1 209 ? -18.136 5.972 -13.915 1.00 97.81 209 LEU A O 1
ATOM 1675 N N . ALA A 1 210 ? -19.019 7.300 -12.345 1.00 97.06 210 ALA A N 1
ATOM 1676 C CA . ALA A 1 210 ? -19.406 8.357 -13.280 1.00 97.06 210 ALA A CA 1
ATOM 1677 C C . ALA A 1 210 ? -18.212 8.904 -14.088 1.00 97.06 210 ALA A C 1
ATOM 1679 O O . ALA A 1 210 ? -18.349 9.267 -15.257 1.00 97.06 210 ALA A O 1
ATOM 1680 N N . ARG A 1 211 ? -17.013 8.964 -13.491 1.00 97.56 211 ARG A N 1
ATOM 1681 C CA . ARG A 1 211 ? -15.786 9.344 -14.208 1.00 97.56 211 ARG A CA 1
ATOM 1682 C C . ARG A 1 211 ? -15.367 8.282 -15.224 1.00 97.56 211 ARG A C 1
ATOM 1684 O O . ARG A 1 211 ? -14.923 8.646 -16.311 1.00 97.56 211 ARG A O 1
ATOM 1691 N N . VAL A 1 212 ? -15.481 7.001 -14.880 1.00 98.19 212 VAL A N 1
ATOM 1692 C CA . VAL A 1 212 ? -15.220 5.894 -15.809 1.00 98.19 212 VAL A CA 1
ATOM 1693 C C . VAL A 1 212 ? -16.217 5.929 -16.966 1.00 98.19 212 VAL A C 1
ATOM 1695 O O . VAL A 1 212 ? -15.782 5.890 -18.112 1.00 98.19 212 VAL A O 1
ATOM 1698 N N . ASP A 1 213 ? -17.505 6.128 -16.694 1.00 97.88 213 ASP A N 1
ATOM 1699 C CA . ASP A 1 213 ? -18.546 6.213 -17.726 1.00 97.88 213 ASP A CA 1
ATOM 1700 C C . ASP A 1 213 ? -18.293 7.364 -18.706 1.00 97.88 213 ASP A C 1
ATOM 1702 O O . ASP A 1 213 ? -18.382 7.187 -19.923 1.00 97.88 213 ASP A O 1
ATOM 1706 N N . ARG A 1 214 ? -17.885 8.536 -18.199 1.00 97.25 214 ARG A N 1
ATOM 1707 C CA . ARG A 1 214 ? -17.479 9.666 -19.053 1.00 97.25 214 ARG A CA 1
ATOM 1708 C C . ARG A 1 214 ? -16.276 9.320 -19.928 1.00 97.25 214 ARG A C 1
ATOM 1710 O O . ARG A 1 214 ? -16.267 9.671 -21.102 1.00 97.25 214 ARG A O 1
ATOM 1717 N N . ARG A 1 215 ? -15.268 8.630 -19.379 1.00 97.94 215 ARG A N 1
ATOM 1718 C CA . ARG A 1 215 ? -14.078 8.212 -20.142 1.00 97.94 215 ARG A CA 1
ATOM 1719 C C . ARG A 1 215 ? -14.417 7.179 -21.211 1.00 97.94 215 ARG A C 1
ATOM 1721 O O . ARG A 1 215 ? -13.889 7.278 -22.309 1.00 97.94 215 ARG A O 1
ATOM 1728 N N . LEU A 1 216 ? -15.288 6.220 -20.903 1.00 97.94 216 LEU A N 1
ATOM 1729 C CA . LEU A 1 216 ? -15.765 5.231 -21.871 1.00 97.94 216 LEU A CA 1
ATOM 1730 C C . LEU A 1 216 ? -16.559 5.894 -22.998 1.00 97.94 216 LEU A C 1
ATOM 1732 O O . LEU A 1 216 ? -16.332 5.590 -24.165 1.00 97.94 216 LEU A O 1
ATOM 1736 N N . SER A 1 217 ? -17.433 6.844 -22.660 1.00 97.50 217 SER A N 1
ATOM 1737 C CA . SER A 1 217 ? -18.206 7.600 -23.652 1.00 97.50 217 SER A CA 1
ATOM 1738 C C . SER A 1 217 ? -17.291 8.406 -24.581 1.00 97.50 217 SER A C 1
ATOM 1740 O O . SER A 1 217 ? -17.455 8.351 -25.794 1.00 97.50 217 SER A O 1
ATOM 1742 N N . ALA A 1 218 ? -16.283 9.093 -24.028 1.00 97.50 218 ALA A N 1
ATOM 1743 C CA . ALA A 1 218 ? -15.292 9.827 -24.817 1.00 97.50 218 ALA A CA 1
ATOM 1744 C C . ALA A 1 218 ? -14.478 8.897 -25.732 1.00 97.50 218 ALA A C 1
ATOM 1746 O O . ALA A 1 218 ? -14.400 9.139 -26.928 1.00 97.50 218 ALA A O 1
ATOM 1747 N N . ALA A 1 219 ? -13.963 7.784 -25.199 1.00 97.25 219 ALA A N 1
ATOM 1748 C CA . ALA A 1 219 ? -13.209 6.814 -25.992 1.00 97.25 219 ALA A CA 1
ATOM 1749 C C . ALA A 1 219 ? -14.046 6.182 -27.119 1.00 97.25 219 ALA A C 1
ATOM 1751 O O . ALA A 1 219 ? -13.501 5.836 -28.161 1.00 97.25 219 ALA A O 1
ATOM 1752 N N . THR A 1 220 ? -15.360 6.034 -26.918 1.00 96.50 220 THR A N 1
ATOM 1753 C CA . THR A 1 220 ? -16.273 5.532 -27.957 1.00 96.50 220 THR A CA 1
ATOM 1754 C C . THR A 1 220 ? -16.421 6.548 -29.089 1.00 96.50 220 THR A C 1
ATOM 1756 O O . THR A 1 220 ? -16.299 6.176 -30.249 1.00 96.50 220 THR A O 1
ATOM 1759 N N . LEU A 1 221 ? -16.592 7.833 -28.760 1.00 97.69 221 LEU A N 1
ATOM 1760 C CA . LEU A 1 221 ? -16.633 8.908 -29.759 1.00 97.69 221 LEU A CA 1
ATOM 1761 C C . LEU A 1 221 ? -15.311 9.036 -30.523 1.00 97.69 221 LEU A C 1
ATOM 1763 O O . LEU A 1 221 ? -15.321 9.205 -31.739 1.00 97.69 221 LEU A O 1
ATOM 1767 N N . ASP A 1 222 ? -14.180 8.922 -29.827 1.00 97.38 222 ASP A N 1
ATOM 1768 C CA . ASP A 1 222 ? -12.859 8.950 -30.458 1.00 97.38 222 ASP A CA 1
ATOM 1769 C C . ASP A 1 222 ? -12.683 7.762 -31.419 1.00 97.38 222 ASP A C 1
ATOM 1771 O O . ASP A 1 222 ? -12.171 7.930 -32.525 1.00 97.38 222 ASP A O 1
ATOM 1775 N N . LEU A 1 223 ? -13.138 6.565 -31.028 1.00 97.44 223 LEU A N 1
ATOM 1776 C CA . LEU A 1 223 ? -13.097 5.373 -31.878 1.00 97.44 223 LEU A CA 1
ATOM 1777 C C . LEU A 1 223 ? -13.974 5.535 -33.126 1.00 97.44 223 LEU A C 1
ATOM 1779 O O . LEU A 1 223 ? -13.529 5.194 -34.224 1.00 97.44 223 LEU A O 1
ATOM 1783 N N . ASP A 1 224 ? -15.183 6.080 -32.978 1.00 97.62 224 ASP A N 1
ATOM 1784 C CA . ASP A 1 224 ? -16.071 6.387 -34.104 1.00 97.62 224 ASP A CA 1
ATOM 1785 C C . ASP A 1 224 ? -15.419 7.407 -35.050 1.00 97.62 224 ASP A C 1
ATOM 1787 O O . ASP A 1 224 ? -15.411 7.206 -36.265 1.00 97.62 224 ASP A O 1
ATOM 1791 N N . GLY A 1 225 ? -14.796 8.455 -34.501 1.00 97.00 225 GLY A N 1
ATOM 1792 C CA . GLY A 1 225 ? -14.070 9.464 -35.274 1.00 97.00 225 GLY A CA 1
ATOM 1793 C C . GLY A 1 225 ? -12.880 8.885 -36.045 1.00 97.00 225 GLY A C 1
ATOM 1794 O O . GLY A 1 225 ? -12.730 9.146 -37.237 1.00 97.00 225 GLY A O 1
ATOM 1795 N N . VAL A 1 226 ? -12.062 8.042 -35.405 1.00 97.31 226 VAL A N 1
ATOM 1796 C CA . VAL A 1 226 ? -10.947 7.341 -36.069 1.00 97.31 226 VAL A CA 1
ATOM 1797 C C . VAL A 1 226 ? -11.463 6.411 -37.164 1.00 97.31 226 VAL A C 1
ATOM 1799 O O . VAL A 1 226 ? -10.882 6.351 -38.243 1.00 97.31 226 VAL A O 1
ATOM 1802 N N . THR A 1 227 ? -12.570 5.715 -36.920 1.00 97.00 227 THR A N 1
ATOM 1803 C CA . THR A 1 227 ? -13.173 4.815 -37.909 1.00 97.00 227 THR A CA 1
ATOM 1804 C C . THR A 1 227 ? -13.662 5.587 -39.137 1.00 97.00 227 THR A C 1
ATOM 1806 O O . THR A 1 227 ? -13.396 5.172 -40.263 1.00 97.00 227 THR A O 1
ATOM 1809 N N . GLN A 1 228 ? -14.308 6.742 -38.946 1.00 97.12 228 GLN A N 1
ATOM 1810 C CA . GLN A 1 228 ? -14.702 7.629 -40.048 1.00 97.12 228 GLN A CA 1
ATOM 1811 C C . GLN A 1 228 ? -13.491 8.163 -40.819 1.00 97.12 228 GLN A C 1
ATOM 1813 O O . GLN A 1 228 ? -13.497 8.145 -42.047 1.00 97.12 228 GLN A O 1
ATOM 1818 N N . ALA A 1 229 ? -12.431 8.571 -40.115 1.00 97.00 229 ALA A N 1
ATOM 1819 C CA . ALA A 1 229 ? -11.198 9.034 -40.746 1.00 97.00 229 ALA A CA 1
ATOM 1820 C C . ALA A 1 229 ? -10.523 7.937 -41.585 1.00 97.00 229 ALA A C 1
ATOM 1822 O O . ALA A 1 229 ? -9.980 8.229 -42.646 1.00 97.00 229 ALA A O 1
ATOM 1823 N N . ILE A 1 230 ? -10.584 6.674 -41.144 1.00 96.69 230 ILE A N 1
ATOM 1824 C CA . ILE A 1 230 ? -10.087 5.535 -41.926 1.00 96.69 230 ILE A CA 1
ATOM 1825 C C . ILE A 1 230 ? -10.909 5.361 -43.205 1.00 96.69 230 ILE A C 1
ATOM 1827 O O . ILE A 1 230 ? -10.313 5.206 -44.265 1.00 96.69 230 ILE A O 1
ATOM 1831 N N . TYR A 1 231 ? -12.244 5.402 -43.132 1.00 97.44 231 TYR A N 1
ATOM 1832 C CA . TYR A 1 231 ? -13.077 5.305 -44.337 1.00 97.44 231 TYR A CA 1
ATOM 1833 C C . TYR A 1 231 ? -12.780 6.430 -45.328 1.00 97.44 231 TYR A C 1
ATOM 1835 O O . TYR A 1 231 ? -12.580 6.156 -46.505 1.00 97.44 231 TYR A O 1
ATOM 1843 N N . GLN A 1 232 ? -12.651 7.666 -44.846 1.00 97.06 232 GLN A N 1
ATOM 1844 C CA . GLN A 1 232 ? -12.326 8.797 -45.708 1.00 97.06 232 GLN A CA 1
ATOM 1845 C C . GLN A 1 232 ? -10.935 8.667 -46.339 1.00 97.06 232 GLN A C 1
ATOM 1847 O O . GLN A 1 232 ? -10.790 8.877 -47.536 1.00 97.06 232 GLN A O 1
ATOM 1852 N N . ALA A 1 233 ? -9.929 8.238 -45.571 1.00 96.94 233 ALA A N 1
ATOM 1853 C CA . ALA A 1 233 ? -8.604 7.976 -46.121 1.00 96.94 233 ALA A CA 1
ATOM 1854 C C . ALA A 1 233 ? -8.631 6.866 -47.189 1.00 96.94 233 ALA A C 1
ATOM 1856 O O . ALA A 1 233 ? -7.895 6.946 -48.166 1.00 96.94 233 ALA A O 1
ATOM 1857 N N . LEU A 1 234 ? -9.473 5.837 -47.031 1.00 97.38 234 LEU A N 1
ATOM 1858 C CA . LEU A 1 234 ? -9.638 4.796 -48.049 1.00 97.38 234 LEU A CA 1
ATOM 1859 C C . LEU A 1 234 ? -10.282 5.349 -49.327 1.00 97.38 234 LEU A C 1
ATOM 1861 O O . LEU A 1 234 ? -9.769 5.077 -50.411 1.00 97.38 234 LEU A O 1
ATOM 1865 N N . ASP A 1 235 ? -11.338 6.155 -49.205 1.00 96.62 235 ASP A N 1
ATOM 1866 C CA . ASP A 1 235 ? -11.988 6.817 -50.343 1.00 96.62 235 ASP A CA 1
ATOM 1867 C C . ASP A 1 235 ? -11.013 7.751 -51.086 1.00 96.62 235 ASP A C 1
ATOM 1869 O O . ASP A 1 235 ? -10.937 7.716 -52.317 1.00 96.62 235 ASP A O 1
ATOM 1873 N N . ASP A 1 236 ? -10.211 8.527 -50.348 1.00 96.00 236 ASP A N 1
ATOM 1874 C CA . ASP A 1 236 ? -9.176 9.404 -50.908 1.00 96.00 236 ASP A CA 1
ATOM 1875 C C . ASP A 1 236 ? -8.125 8.582 -51.674 1.00 96.00 236 ASP A C 1
ATOM 1877 O O . ASP A 1 236 ? -7.803 8.895 -52.820 1.00 96.00 236 ASP A O 1
ATOM 1881 N N . THR A 1 237 ? -7.653 7.463 -51.104 1.00 95.94 237 THR A N 1
ATOM 1882 C CA . THR A 1 237 ? -6.715 6.573 -51.813 1.00 95.94 237 THR A CA 1
ATOM 1883 C C . THR A 1 237 ? -7.334 5.921 -53.050 1.00 95.94 237 THR A C 1
ATOM 1885 O O . THR A 1 237 ? -6.637 5.706 -54.041 1.00 95.94 237 THR A O 1
ATOM 1888 N N . GLU A 1 238 ? -8.636 5.612 -53.043 1.00 95.69 238 GLU A N 1
ATOM 1889 C CA . GLU A 1 238 ? -9.328 5.106 -54.231 1.00 95.69 238 GLU A CA 1
ATOM 1890 C C . GLU A 1 238 ? -9.383 6.175 -55.332 1.00 95.69 238 GLU A C 1
ATOM 1892 O O . GLU A 1 238 ? -9.196 5.857 -56.511 1.00 95.69 238 GLU A O 1
ATOM 1897 N N . ALA A 1 239 ? -9.612 7.439 -54.965 1.00 95.19 239 ALA A N 1
ATOM 1898 C CA . ALA A 1 239 ? -9.593 8.558 -55.900 1.00 95.19 239 ALA A CA 1
ATOM 1899 C C . ALA A 1 239 ? -8.192 8.777 -56.497 1.00 95.19 239 ALA A C 1
ATOM 1901 O O . ALA A 1 239 ? -8.067 8.822 -57.722 1.00 95.19 239 ALA A O 1
ATOM 1902 N N . GLU A 1 240 ? -7.147 8.804 -55.666 1.00 94.56 240 GLU A N 1
ATOM 1903 C CA . GLU A 1 240 ? -5.750 8.926 -56.113 1.00 94.56 240 GLU A CA 1
ATOM 1904 C C . GLU A 1 240 ? -5.349 7.778 -57.055 1.00 94.56 240 GLU A C 1
ATOM 1906 O O . GLU A 1 240 ? -4.703 7.990 -58.081 1.00 94.56 240 GLU A O 1
ATOM 1911 N N . LEU A 1 241 ? -5.777 6.544 -56.764 1.00 94.56 241 LEU A N 1
ATOM 1912 C CA . LEU A 1 241 ? -5.520 5.393 -57.636 1.00 94.56 241 LEU A CA 1
ATOM 1913 C C . LEU A 1 241 ? -6.258 5.492 -58.978 1.00 94.56 241 LEU A C 1
ATOM 1915 O O . LEU A 1 241 ? -5.724 5.054 -60.002 1.00 94.56 241 LEU A O 1
ATOM 1919 N N . LYS A 1 242 ? -7.476 6.051 -59.002 1.00 94.19 242 LYS A N 1
ATOM 1920 C CA . LYS A 1 242 ? -8.210 6.311 -60.252 1.00 94.19 242 LYS A CA 1
ATOM 1921 C C . LYS A 1 242 ? -7.514 7.381 -61.090 1.00 94.19 242 LYS A C 1
ATOM 1923 O O . LYS A 1 242 ? -7.377 7.169 -62.294 1.00 94.19 242 LYS A O 1
ATOM 1928 N N . GLU A 1 243 ? -7.059 8.466 -60.466 1.00 93.12 243 GLU A N 1
ATOM 1929 C CA . GLU A 1 243 ? -6.311 9.550 -61.116 1.00 93.12 243 GLU A CA 1
ATOM 1930 C C . GLU A 1 243 ? -4.990 9.043 -61.707 1.00 93.12 243 GLU A C 1
ATOM 1932 O O . GLU A 1 243 ? -4.737 9.199 -62.903 1.00 93.12 243 GLU A O 1
ATOM 1937 N N . LEU A 1 244 ? -4.208 8.293 -60.927 1.00 92.44 244 LEU A N 1
ATOM 1938 C CA . LEU A 1 244 ? -2.993 7.643 -61.419 1.00 92.44 244 LEU A CA 1
ATOM 1939 C C . LEU A 1 244 ? -3.296 6.680 -62.579 1.00 92.44 244 LEU A C 1
ATOM 1941 O O . LEU A 1 244 ? -2.549 6.594 -63.552 1.00 92.44 244 LEU A O 1
ATOM 1945 N N . GLY A 1 245 ? -4.411 5.949 -62.505 1.00 90.12 245 GLY A N 1
ATOM 1946 C CA . GLY A 1 245 ? -4.870 5.076 -63.582 1.00 90.12 245 GLY A CA 1
ATOM 1947 C C . GLY A 1 245 ? -5.235 5.828 -64.868 1.00 90.12 245 GLY A C 1
ATOM 1948 O O . GLY A 1 245 ? -5.020 5.292 -65.959 1.00 90.12 245 GLY A O 1
ATOM 1949 N N . THR A 1 246 ? -5.777 7.046 -64.763 1.00 89.88 246 THR A N 1
ATOM 1950 C CA . THR A 1 246 ? -6.008 7.928 -65.917 1.00 89.88 246 THR A CA 1
ATOM 1951 C C . THR A 1 246 ? -4.702 8.473 -66.476 1.00 89.88 246 THR A C 1
ATOM 1953 O O . THR A 1 246 ? -4.463 8.285 -67.664 1.00 89.88 246 THR A O 1
ATOM 1956 N N . GLU A 1 247 ? -3.800 8.984 -65.633 1.00 87.94 247 GLU A N 1
ATOM 1957 C CA . GLU A 1 247 ? -2.481 9.464 -66.065 1.00 87.94 247 GLU A CA 1
ATOM 1958 C C . GLU A 1 247 ? -1.704 8.369 -66.803 1.00 87.94 247 GLU A C 1
ATOM 1960 O O . GLU A 1 247 ? -1.191 8.582 -67.898 1.00 87.94 247 GLU A O 1
ATOM 1965 N N . MET A 1 248 ? -1.672 7.150 -66.257 1.00 84.62 248 MET A N 1
ATOM 1966 C CA . MET A 1 248 ? -1.005 6.010 -66.889 1.00 84.62 248 MET A CA 1
ATOM 1967 C C . MET A 1 248 ? -1.614 5.637 -68.249 1.00 84.62 248 MET A C 1
ATOM 1969 O O . MET A 1 248 ? -0.892 5.175 -69.134 1.00 84.62 248 MET A O 1
ATOM 1973 N N . ARG A 1 249 ? -2.929 5.820 -68.439 1.00 85.75 249 ARG A N 1
ATOM 1974 C CA . ARG A 1 249 ? -3.572 5.633 -69.750 1.00 85.75 249 ARG A CA 1
ATOM 1975 C C . ARG A 1 249 ? -3.237 6.761 -70.708 1.00 85.75 249 ARG A C 1
ATOM 1977 O O . ARG A 1 249 ? -2.985 6.458 -71.866 1.00 85.75 249 ARG A O 1
ATOM 1984 N N . ASP A 1 250 ? -3.185 8.000 -70.243 1.00 80.50 250 ASP A N 1
ATOM 1985 C CA . ASP A 1 250 ? -2.812 9.152 -71.063 1.00 80.50 250 ASP A CA 1
ATOM 1986 C C . ASP A 1 250 ? -1.351 9.042 -71.523 1.00 80.50 250 ASP A C 1
ATOM 1988 O O . ASP A 1 250 ? -1.059 9.223 -72.703 1.00 80.50 250 ASP A O 1
ATOM 1992 N N . PHE A 1 251 ? -0.442 8.598 -70.646 1.00 75.19 251 PHE A N 1
ATOM 1993 C CA . PHE A 1 251 ? 0.931 8.237 -71.018 1.00 75.19 251 PHE A CA 1
ATOM 1994 C C . PHE A 1 251 ? 0.989 7.091 -72.035 1.00 75.19 251 PHE A C 1
ATOM 1996 O O . PHE A 1 251 ? 1.834 7.102 -72.927 1.00 75.19 251 PHE A O 1
ATOM 2003 N N . ALA A 1 252 ? 0.103 6.098 -71.923 1.00 71.69 252 ALA A N 1
ATOM 2004 C CA . ALA A 1 252 ? 0.039 4.984 -72.868 1.00 71.69 252 ALA A CA 1
ATOM 2005 C C . ALA A 1 252 ? -0.648 5.345 -74.203 1.00 71.69 252 ALA A C 1
ATOM 2007 O O . ALA A 1 252 ? -0.410 4.670 -75.204 1.00 71.69 252 ALA A O 1
ATOM 2008 N N . GLN A 1 253 ? -1.501 6.375 -74.224 1.00 65.25 253 GLN A N 1
ATOM 2009 C CA . GLN A 1 253 ? -2.242 6.851 -75.400 1.00 65.25 253 GLN A CA 1
ATOM 2010 C C . GLN A 1 253 ? -1.602 8.075 -76.072 1.00 65.25 253 GLN A C 1
ATOM 2012 O O . GLN A 1 253 ? -2.010 8.439 -77.174 1.00 65.25 253 GLN A O 1
ATOM 2017 N N . GLY A 1 254 ? -0.576 8.674 -75.463 1.00 50.62 254 GLY A N 1
ATOM 2018 C CA . GLY A 1 254 ? 0.223 9.739 -76.054 1.00 50.62 254 GLY A CA 1
ATOM 2019 C C . GLY A 1 254 ? 0.971 9.276 -77.305 1.00 50.62 254 GLY A C 1
ATOM 2020 O O . GLY A 1 254 ? 2.064 8.716 -77.237 1.00 50.62 254 GLY A O 1
ATOM 2021 N N . THR A 1 255 ? 0.403 9.569 -78.472 1.00 43.34 255 THR A N 1
ATOM 2022 C CA . THR A 1 255 ? 1.170 9.860 -79.688 1.00 43.34 255 THR A CA 1
ATOM 2023 C C . THR A 1 255 ? 2.232 10.920 -79.374 1.00 43.34 255 THR A C 1
ATOM 2025 O O . THR A 1 255 ? 1.900 11.907 -78.717 1.00 43.34 255 THR A O 1
ATOM 2028 N N . PRO A 1 256 ? 3.487 10.775 -79.841 1.00 48.03 256 PRO A N 1
ATOM 2029 C CA . PRO A 1 256 ? 4.473 11.828 -79.672 1.00 48.03 256 PRO A CA 1
ATOM 2030 C C . PRO A 1 256 ? 4.043 13.003 -80.554 1.00 48.03 256 PRO A C 1
ATOM 2032 O O . PRO A 1 256 ? 4.066 12.890 -81.781 1.00 48.03 256 PRO A O 1
ATOM 2035 N N . GLU A 1 257 ? 3.643 14.127 -79.961 1.00 48.47 257 GLU A N 1
ATOM 2036 C CA . GLU A 1 257 ? 3.680 15.389 -80.695 1.00 48.47 257 GLU A CA 1
ATOM 2037 C C . GLU A 1 257 ? 5.155 15.725 -80.944 1.00 48.47 257 GLU A C 1
ATOM 2039 O O . GLU A 1 257 ? 5.887 16.206 -80.082 1.00 48.47 257 GLU A O 1
ATOM 2044 N N . LEU A 1 258 ? 5.606 15.350 -82.141 1.00 48.06 258 LEU A N 1
ATOM 2045 C CA . LEU A 1 258 ? 6.781 15.886 -82.807 1.00 48.06 258 LEU A CA 1
ATOM 2046 C C . LEU A 1 258 ? 6.544 17.381 -83.029 1.00 48.06 258 LEU A C 1
ATOM 2048 O O . LEU A 1 258 ? 5.917 17.753 -84.019 1.00 48.06 258 LEU A O 1
ATOM 2052 N N . ASP A 1 259 ? 7.077 18.220 -82.147 1.00 40.94 259 ASP A N 1
ATOM 2053 C CA . ASP A 1 259 ? 7.373 19.603 -82.509 1.00 40.94 259 ASP A CA 1
ATOM 2054 C C . ASP A 1 259 ? 8.861 19.721 -82.877 1.00 40.94 259 ASP A C 1
ATOM 2056 O O . ASP A 1 259 ? 9.746 19.161 -82.223 1.00 40.94 259 ASP A O 1
ATOM 2060 N N . SER A 1 260 ? 9.116 20.340 -84.025 1.00 36.28 260 SER A N 1
ATOM 2061 C CA . SER A 1 260 ? 10.407 20.346 -84.731 1.00 36.28 260 SER A CA 1
ATOM 2062 C C . SER A 1 260 ? 11.400 21.357 -84.122 1.00 36.28 260 SER A C 1
ATOM 2064 O O . SER A 1 260 ? 10.981 22.288 -83.442 1.00 36.28 260 SER A O 1
ATOM 2066 N N . PRO A 1 261 ? 12.726 21.211 -84.338 1.00 49.31 261 PRO A N 1
ATOM 2067 C CA . PRO A 1 261 ? 13.734 21.935 -83.567 1.00 49.31 261 PRO A CA 1
ATOM 2068 C C . PRO A 1 261 ? 13.979 23.356 -84.100 1.00 49.31 261 PRO A C 1
ATOM 2070 O O . PRO A 1 261 ? 14.230 23.543 -85.290 1.00 49.31 261 PRO A O 1
ATOM 2073 N N . GLU A 1 262 ? 14.024 24.339 -83.201 1.00 39.53 262 GLU A N 1
ATOM 2074 C CA . GLU A 1 262 ? 14.553 25.688 -83.455 1.00 39.53 262 GLU A CA 1
ATOM 2075 C C . GLU A 1 262 ? 15.877 25.877 -82.662 1.00 39.53 262 GLU A C 1
ATOM 2077 O O . GLU A 1 262 ? 15.990 25.367 -81.541 1.00 39.53 262 GLU A O 1
ATOM 2082 N N . PRO A 1 263 ? 16.934 26.502 -83.233 1.00 47.28 263 PRO A N 1
ATOM 2083 C CA . PRO A 1 263 ? 18.293 26.462 -82.678 1.00 47.28 263 PRO A CA 1
ATOM 2084 C C . PRO A 1 263 ? 18.496 27.431 -81.488 1.00 47.28 263 PRO A C 1
ATOM 2086 O O . PRO A 1 263 ? 17.756 28.402 -81.344 1.00 47.28 263 PRO A O 1
ATOM 2089 N N . PRO A 1 264 ? 19.513 27.209 -80.626 1.00 55.03 264 PRO A N 1
ATOM 2090 C CA . PRO A 1 264 ? 19.561 27.794 -79.284 1.00 55.03 264 PRO A CA 1
ATOM 2091 C C . PRO A 1 264 ? 20.295 29.147 -79.220 1.00 55.03 264 PRO A C 1
ATOM 2093 O O . PRO A 1 264 ? 21.273 29.351 -79.945 1.00 55.03 264 PRO A O 1
ATOM 2096 N N . PRO A 1 265 ? 19.975 30.007 -78.233 1.00 43.44 265 PRO A N 1
ATOM 2097 C CA . PRO A 1 265 ? 20.955 30.866 -77.587 1.00 43.44 265 PRO A CA 1
ATOM 2098 C C . PRO A 1 265 ? 21.358 30.317 -76.204 1.00 43.44 265 PRO A C 1
ATOM 2100 O O . PRO A 1 265 ? 20.612 29.615 -75.526 1.00 43.44 265 PRO A O 1
ATOM 2103 N N . ALA A 1 266 ? 22.600 30.619 -75.830 1.00 48.06 266 ALA A N 1
ATOM 2104 C CA . ALA A 1 266 ? 23.384 29.996 -74.764 1.00 48.06 266 ALA A CA 1
ATOM 2105 C C . ALA A 1 266 ? 23.079 30.544 -73.331 1.00 48.06 266 ALA A C 1
ATOM 2107 O O . ALA A 1 266 ? 22.110 31.275 -73.140 1.00 48.06 266 ALA A O 1
ATOM 2108 N N . PRO A 1 267 ? 23.845 30.164 -72.287 1.00 52.12 267 PRO A N 1
ATOM 2109 C CA . PRO A 1 267 ? 23.377 29.447 -71.101 1.00 52.12 267 PRO A CA 1
ATOM 2110 C C . PRO A 1 267 ? 23.121 30.342 -69.871 1.00 52.12 267 PRO A C 1
ATOM 2112 O O . PRO A 1 267 ? 23.806 31.341 -69.657 1.00 52.12 267 PRO A O 1
ATOM 2115 N N . GLN A 1 268 ? 22.205 29.920 -68.991 1.00 48.28 268 GLN A N 1
ATOM 2116 C CA . GLN A 1 268 ? 22.030 30.469 -67.636 1.00 48.28 268 GLN A CA 1
ATOM 2117 C C . GLN A 1 268 ? 21.826 29.336 -66.597 1.00 48.28 268 GLN A C 1
ATOM 2119 O O . GLN A 1 268 ? 21.439 28.231 -66.973 1.00 48.28 268 GLN A O 1
ATOM 2124 N N . PRO A 1 269 ? 22.195 29.566 -65.318 1.00 50.69 269 PRO A N 1
ATOM 2125 C CA . PRO A 1 269 ? 22.817 28.588 -64.410 1.00 50.69 269 PRO A CA 1
ATOM 2126 C C . PRO A 1 269 ? 21.827 27.604 -63.750 1.00 50.69 269 PRO A C 1
ATOM 2128 O O . PRO A 1 269 ? 20.618 27.840 -63.769 1.00 50.69 269 PRO A O 1
ATOM 2131 N N . PRO A 1 270 ? 22.313 26.497 -63.141 1.00 51.81 270 PRO A N 1
ATOM 2132 C CA . PRO A 1 270 ? 21.454 25.394 -62.718 1.00 51.81 270 PRO A CA 1
ATOM 2133 C C . PRO A 1 270 ? 20.584 25.758 -61.507 1.00 51.81 270 PRO A C 1
ATOM 2135 O O . PRO A 1 270 ? 21.078 26.248 -60.490 1.00 51.81 270 PRO A O 1
ATOM 2138 N N . LYS A 1 271 ? 19.284 25.446 -61.596 1.00 45.97 271 LYS A N 1
ATOM 2139 C CA . LYS A 1 271 ? 18.386 25.319 -60.438 1.00 45.97 271 LYS A CA 1
ATOM 2140 C C . LYS A 1 271 ? 18.421 23.877 -59.900 1.00 45.97 271 LYS A C 1
ATOM 2142 O O . LYS A 1 271 ? 18.581 22.945 -60.687 1.00 45.97 271 LYS A O 1
ATOM 2147 N N . PRO A 1 272 ? 18.311 23.693 -58.573 1.00 50.66 272 PRO A N 1
ATOM 2148 C CA . PRO A 1 272 ? 18.599 22.432 -57.894 1.00 50.66 272 PRO A CA 1
ATOM 2149 C C . PRO A 1 272 ? 17.533 21.355 -58.130 1.00 50.66 272 PRO A C 1
ATOM 2151 O O . PRO A 1 272 ? 16.357 21.650 -58.332 1.00 50.66 272 PRO A O 1
ATOM 2154 N N . ALA A 1 273 ? 17.987 20.101 -58.065 1.00 59.25 273 ALA A N 1
ATOM 2155 C CA . ALA A 1 273 ? 17.205 18.880 -58.215 1.00 59.25 273 ALA A CA 1
ATOM 2156 C C . ALA A 1 273 ? 16.018 18.779 -57.226 1.00 59.25 273 ALA A C 1
ATOM 2158 O O . ALA A 1 273 ? 16.113 19.277 -56.098 1.00 59.25 273 ALA A O 1
ATOM 2159 N N . PRO A 1 274 ? 14.919 18.103 -57.615 1.00 48.84 274 PRO A N 1
ATOM 2160 C CA . PRO A 1 274 ? 13.748 17.922 -56.765 1.00 48.84 274 PRO A CA 1
ATOM 2161 C C . PRO A 1 274 ? 14.065 17.077 -55.526 1.00 48.84 274 PRO A C 1
ATOM 2163 O O . PRO A 1 274 ? 14.669 16.005 -55.595 1.00 48.84 274 PRO A O 1
ATOM 2166 N N . GLN A 1 275 ? 13.629 17.591 -54.376 1.00 53.88 275 GLN A N 1
ATOM 2167 C CA . GLN A 1 275 ? 13.708 16.933 -53.080 1.00 53.88 275 GLN A CA 1
ATOM 2168 C C . GLN A 1 275 ? 12.777 15.718 -53.064 1.00 53.88 275 GLN A C 1
ATOM 2170 O O . GLN A 1 275 ? 11.573 15.833 -53.282 1.00 53.88 275 GLN A O 1
ATOM 2175 N N . GLN A 1 276 ? 13.342 14.550 -52.775 1.00 52.72 276 GLN A N 1
ATOM 2176 C CA . GLN A 1 276 ? 12.583 13.348 -52.462 1.00 52.72 276 GLN A CA 1
ATOM 2177 C C . GLN A 1 276 ? 11.813 13.584 -51.157 1.00 52.72 276 GLN A C 1
ATOM 2179 O O . GLN A 1 276 ? 12.410 13.655 -50.079 1.00 52.72 276 GLN A O 1
ATOM 2184 N N . PHE A 1 277 ? 10.487 13.697 -51.241 1.00 45.41 277 PHE A N 1
ATOM 2185 C CA . PHE A 1 277 ? 9.617 13.645 -50.069 1.00 45.41 277 PHE A CA 1
ATOM 2186 C C . PHE A 1 277 ? 9.671 12.235 -49.476 1.00 45.41 277 PHE A C 1
ATOM 2188 O O . PHE A 1 277 ? 8.966 11.316 -49.883 1.00 45.41 277 PHE A O 1
ATOM 2195 N N . ARG A 1 278 ? 10.559 12.051 -48.499 1.00 51.44 278 ARG A N 1
ATOM 2196 C CA . ARG A 1 278 ? 10.619 10.851 -47.670 1.00 51.44 278 ARG A CA 1
ATOM 2197 C C . ARG A 1 278 ? 9.578 10.990 -46.565 1.00 51.44 278 ARG A C 1
ATOM 2199 O O . ARG A 1 278 ? 9.849 11.603 -45.533 1.00 51.44 278 ARG A O 1
ATOM 2206 N N . VAL A 1 279 ? 8.392 10.422 -46.770 1.00 45.31 279 VAL A N 1
ATOM 2207 C CA . VAL A 1 279 ? 7.398 10.289 -45.699 1.00 45.31 279 VAL A CA 1
ATOM 2208 C C . VAL A 1 279 ? 7.977 9.334 -44.653 1.00 45.31 279 VAL A C 1
ATOM 2210 O O . VAL A 1 279 ? 8.196 8.150 -44.909 1.00 45.31 279 VAL A O 1
ATOM 2213 N N . LYS A 1 280 ? 8.300 9.860 -43.469 1.00 43.12 280 LYS A N 1
ATOM 2214 C CA . LYS A 1 280 ? 8.661 9.047 -42.305 1.00 43.12 280 LYS A CA 1
ATOM 2215 C C . LYS A 1 280 ? 7.383 8.424 -41.749 1.00 43.12 280 LYS A C 1
ATOM 2217 O O . LYS A 1 280 ? 6.762 8.985 -40.855 1.00 43.12 280 LYS A O 1
ATOM 2222 N N . ALA A 1 281 ? 7.006 7.256 -42.254 1.00 42.72 281 ALA A N 1
ATOM 2223 C CA . ALA A 1 281 ? 6.087 6.382 -41.541 1.00 42.72 281 ALA A CA 1
ATOM 2224 C C . ALA A 1 281 ? 6.860 5.720 -40.387 1.00 42.72 281 ALA A C 1
ATOM 2226 O O . ALA A 1 281 ? 7.558 4.724 -40.572 1.00 42.72 281 ALA A O 1
ATOM 2227 N N . THR A 1 282 ? 6.785 6.289 -39.183 1.00 44.25 282 THR A N 1
ATOM 2228 C CA . THR A 1 282 ? 7.141 5.562 -37.958 1.00 44.25 282 THR A CA 1
ATOM 2229 C C . THR A 1 282 ? 6.072 4.505 -37.695 1.00 44.25 282 THR A C 1
ATOM 2231 O O . THR A 1 282 ? 5.121 4.741 -36.956 1.00 44.25 282 THR A O 1
ATOM 2234 N N . ALA A 1 283 ? 6.220 3.336 -38.315 1.00 41.06 283 ALA A N 1
ATOM 2235 C CA . ALA A 1 283 ? 5.508 2.137 -37.903 1.00 41.06 283 ALA A CA 1
ATOM 2236 C C . ALA A 1 283 ? 6.145 1.628 -36.601 1.00 41.06 283 ALA A C 1
ATOM 2238 O O . ALA A 1 283 ? 7.268 1.123 -36.600 1.00 41.06 283 ALA A O 1
ATOM 2239 N N . GLN A 1 284 ? 5.449 1.789 -35.474 1.00 49.16 284 GLN A N 1
ATOM 2240 C CA . GLN A 1 284 ? 5.786 1.031 -34.272 1.00 49.16 284 GLN A CA 1
ATOM 2241 C C . GLN A 1 284 ? 5.440 -0.445 -34.521 1.00 49.16 284 GLN A C 1
ATOM 2243 O O . GLN A 1 284 ? 4.319 -0.731 -34.950 1.00 49.16 284 GLN A O 1
ATOM 2248 N N . PRO A 1 285 ? 6.345 -1.402 -34.253 1.00 45.91 285 PRO A N 1
ATOM 2249 C CA . PRO A 1 285 ? 5.999 -2.810 -34.341 1.00 45.91 285 PRO A CA 1
ATOM 2250 C C . PRO A 1 285 ? 5.020 -3.158 -33.214 1.00 45.91 285 PRO A C 1
ATOM 2252 O O . PRO A 1 285 ? 5.364 -3.134 -32.029 1.00 45.91 285 PRO A O 1
ATOM 2255 N N . VAL A 1 286 ? 3.789 -3.501 -33.596 1.00 49.16 286 VAL A N 1
ATOM 2256 C CA . VAL A 1 286 ? 2.807 -4.130 -32.710 1.00 49.16 286 VAL A CA 1
ATOM 2257 C C . VAL A 1 286 ? 3.390 -5.469 -32.262 1.00 49.16 286 VAL A C 1
ATOM 2259 O O . VAL A 1 286 ? 3.607 -6.377 -33.063 1.00 49.16 286 VAL A O 1
ATOM 2262 N N . ARG A 1 287 ? 3.689 -5.580 -30.966 1.00 45.62 287 ARG A N 1
ATOM 2263 C CA . ARG A 1 287 ? 4.104 -6.842 -30.349 1.00 45.62 287 ARG A CA 1
ATOM 2264 C C . ARG A 1 287 ? 2.954 -7.849 -30.476 1.00 45.62 287 ARG A C 1
ATOM 2266 O O . ARG A 1 287 ? 1.840 -7.511 -30.079 1.00 45.62 287 ARG A O 1
ATOM 2273 N N . PRO A 1 288 ? 3.191 -9.083 -30.952 1.00 45.19 288 PRO A N 1
ATOM 2274 C CA . PRO A 1 288 ? 2.173 -10.119 -30.904 1.00 45.19 288 PRO A CA 1
ATOM 2275 C C . PRO A 1 288 ? 1.821 -10.396 -29.441 1.00 45.19 288 PRO A C 1
ATOM 2277 O O . PRO A 1 288 ? 2.686 -10.705 -28.616 1.00 45.19 288 PRO A O 1
ATOM 2280 N N . HIS A 1 289 ? 0.538 -10.253 -29.118 1.00 42.53 289 HIS A N 1
ATOM 2281 C CA . HIS A 1 289 ? -0.021 -10.633 -27.832 1.00 42.53 289 HIS A CA 1
ATOM 2282 C C . HIS A 1 289 ? 0.265 -12.116 -27.595 1.00 42.53 289 HIS A C 1
ATOM 2284 O O . HIS A 1 289 ? -0.326 -12.997 -28.214 1.00 42.53 289 HIS A O 1
ATOM 2290 N N . ARG A 1 290 ? 1.207 -12.391 -26.692 1.00 36.97 290 ARG A N 1
ATOM 2291 C CA . ARG A 1 290 ? 1.423 -13.723 -26.142 1.00 36.97 290 ARG A CA 1
ATOM 2292 C C . ARG A 1 290 ? 0.171 -14.074 -25.345 1.00 36.97 290 ARG A C 1
ATOM 2294 O O . ARG A 1 290 ? -0.044 -13.541 -24.260 1.00 36.97 290 ARG A O 1
ATOM 2301 N N . THR A 1 291 ? -0.646 -14.951 -25.917 1.00 45.69 291 THR A N 1
ATOM 2302 C CA . THR A 1 291 ? -1.699 -15.706 -25.239 1.00 45.69 291 THR A CA 1
ATOM 2303 C C . THR A 1 291 ? -1.172 -16.217 -23.904 1.00 45.69 291 THR A C 1
ATOM 2305 O O . THR A 1 291 ? -0.274 -17.062 -23.852 1.00 45.69 291 THR A O 1
ATOM 2308 N N . THR A 1 292 ? -1.702 -15.666 -22.820 1.00 46.28 292 THR A N 1
ATOM 2309 C CA . THR A 1 292 ? -1.515 -16.194 -21.475 1.00 46.28 292 THR A CA 1
ATOM 2310 C C . THR A 1 292 ? -2.333 -17.483 -21.351 1.00 46.28 292 THR A C 1
ATOM 2312 O O . THR A 1 292 ? -3.506 -17.501 -21.729 1.00 46.28 292 THR A O 1
ATOM 2315 N N . PRO A 1 293 ? -1.748 -18.589 -20.864 1.00 53.12 293 PRO A N 1
ATOM 2316 C CA . PRO A 1 293 ? -2.521 -19.785 -20.566 1.00 53.12 293 PRO A CA 1
ATOM 2317 C C . PRO A 1 293 ? -3.473 -19.501 -19.389 1.00 53.12 293 PRO A C 1
ATOM 2319 O O . PRO A 1 293 ? -3.142 -18.688 -18.517 1.00 53.12 293 PRO A O 1
ATOM 2322 N N . PRO A 1 294 ? -4.655 -20.142 -19.347 1.00 54.50 294 PRO A N 1
ATOM 2323 C CA . PRO A 1 294 ? -5.614 -19.936 -18.273 1.00 54.50 294 PRO A CA 1
ATOM 2324 C C . PRO A 1 294 ? -5.008 -20.367 -16.927 1.00 54.50 294 PRO A C 1
ATOM 2326 O O . PRO A 1 294 ? -4.241 -21.335 -16.880 1.00 54.50 294 PRO A O 1
ATOM 2329 N N . PRO A 1 295 ? -5.330 -19.667 -15.827 1.00 57.47 295 PRO A N 1
ATOM 2330 C CA . PRO A 1 295 ? -4.813 -20.013 -14.512 1.00 57.47 295 PRO A CA 1
ATOM 2331 C C . PRO A 1 295 ? -5.271 -21.426 -14.110 1.00 57.47 295 PRO A C 1
ATOM 2333 O O . PRO A 1 295 ? -6.411 -21.804 -14.400 1.00 57.47 295 PRO A O 1
ATOM 2336 N N . PRO A 1 296 ? -4.420 -22.217 -13.431 1.00 61.62 296 PRO A N 1
ATOM 2337 C CA . PRO A 1 296 ? -4.819 -23.523 -12.927 1.00 61.62 296 PRO A CA 1
ATOM 2338 C C . PRO A 1 296 ? -5.978 -23.375 -11.926 1.00 61.62 296 PRO A C 1
ATOM 2340 O O . PRO A 1 296 ? -6.037 -22.380 -11.193 1.00 61.62 296 PRO A O 1
ATOM 2343 N N . PRO A 1 297 ? -6.906 -24.347 -11.867 1.00 50.09 297 PRO A N 1
ATOM 2344 C CA . PRO A 1 297 ? -8.016 -24.301 -10.930 1.00 50.09 297 PRO A CA 1
ATOM 2345 C C . PRO A 1 297 ? -7.464 -24.315 -9.505 1.00 50.09 297 PRO A C 1
ATOM 2347 O O . PRO A 1 297 ? -6.813 -25.272 -9.084 1.00 50.09 297 PRO A O 1
ATOM 2350 N N . GLN A 1 298 ? -7.724 -23.242 -8.757 1.00 45.59 298 GLN A N 1
ATOM 2351 C CA . GLN A 1 298 ? -7.429 -23.206 -7.331 1.00 45.59 298 GLN A CA 1
ATOM 2352 C C . GLN A 1 298 ? -8.139 -24.382 -6.640 1.00 45.59 298 GLN A C 1
ATOM 2354 O O . GLN A 1 298 ? -9.294 -24.681 -6.981 1.00 45.59 298 GLN A O 1
ATOM 2359 N N . PRO A 1 299 ? -7.498 -25.053 -5.666 1.00 44.22 299 PRO A N 1
ATOM 2360 C CA . PRO A 1 299 ? -8.186 -26.046 -4.865 1.00 44.22 299 PRO A CA 1
ATOM 2361 C C . PRO A 1 299 ? -9.377 -25.357 -4.208 1.00 44.22 299 PRO A C 1
ATOM 2363 O O . PRO A 1 299 ? -9.235 -24.354 -3.507 1.00 44.22 299 PRO A O 1
ATOM 2366 N N . ARG A 1 300 ? -10.573 -25.888 -4.477 1.00 44.66 300 ARG A N 1
ATOM 2367 C CA . ARG A 1 300 ? -11.792 -25.547 -3.751 1.00 44.66 300 ARG A CA 1
ATOM 2368 C C . ARG A 1 300 ? -11.473 -25.717 -2.272 1.00 44.66 300 ARG A C 1
ATOM 2370 O O . ARG A 1 300 ? -11.483 -26.843 -1.776 1.00 44.66 300 ARG A O 1
ATOM 2377 N N . ASN A 1 301 ? -11.211 -24.613 -1.577 1.00 38.88 301 ASN A N 1
ATOM 2378 C CA . ASN A 1 301 ? -11.268 -24.597 -0.131 1.00 38.88 301 ASN A CA 1
ATOM 2379 C C . ASN A 1 301 ? -12.699 -24.972 0.210 1.00 38.88 301 ASN A C 1
ATOM 2381 O O . ASN A 1 301 ? -13.656 -24.220 0.014 1.00 38.88 301 ASN A O 1
ATOM 2385 N N . ARG A 1 302 ? -12.813 -26.247 0.577 1.00 41.88 302 ARG A N 1
ATOM 2386 C CA . ARG A 1 302 ? -13.967 -26.920 1.128 1.00 41.88 302 ARG A CA 1
ATOM 2387 C C . ARG A 1 302 ? -14.612 -25.903 2.047 1.00 41.88 302 ARG A C 1
ATOM 2389 O O . ARG A 1 302 ? -13.997 -25.518 3.037 1.00 41.88 302 ARG A O 1
ATOM 2396 N N . ARG A 1 303 ? -15.796 -25.414 1.660 1.00 38.09 303 ARG A N 1
ATOM 2397 C CA . ARG A 1 303 ? -16.650 -24.618 2.536 1.00 38.09 303 ARG A CA 1
ATOM 2398 C C . ARG A 1 303 ? -16.610 -25.332 3.877 1.00 38.09 303 ARG A C 1
ATOM 2400 O O . ARG A 1 303 ? -17.165 -26.427 3.990 1.00 38.09 303 ARG A O 1
ATOM 2407 N N . LEU A 1 304 ? -15.925 -24.755 4.859 1.00 43.12 304 LEU A N 1
ATOM 2408 C CA . LEU A 1 304 ? -16.222 -25.061 6.237 1.00 43.12 304 LEU A CA 1
ATOM 2409 C C . LEU A 1 304 ? -17.660 -24.584 6.352 1.00 43.12 304 LEU A C 1
ATOM 2411 O O . LEU A 1 304 ? -17.939 -23.391 6.448 1.00 43.12 304 LEU A O 1
ATOM 2415 N N . ARG A 1 305 ? -18.591 -25.528 6.172 1.00 40.69 305 ARG A N 1
ATOM 2416 C CA . ARG A 1 305 ? -19.923 -25.409 6.730 1.00 40.69 305 ARG A CA 1
ATOM 2417 C C . ARG A 1 305 ? -19.641 -24.994 8.160 1.00 40.69 305 ARG A C 1
ATOM 2419 O O . ARG A 1 305 ? -19.134 -25.800 8.935 1.00 40.69 305 ARG A O 1
ATOM 2426 N N . SER A 1 306 ? -19.892 -23.724 8.453 1.00 38.56 306 SER A N 1
ATOM 2427 C CA . SER A 1 306 ? -20.217 -23.295 9.795 1.00 38.56 306 SER A CA 1
ATOM 2428 C C . SER A 1 306 ? -21.355 -24.213 10.217 1.00 38.56 306 SER A C 1
ATOM 2430 O O . SER A 1 306 ? -22.515 -24.033 9.847 1.00 38.56 306 SER A O 1
ATOM 2432 N N . VAL A 1 307 ? -20.992 -25.308 10.876 1.00 47.78 307 VAL A N 1
ATOM 2433 C CA . VAL A 1 307 ? -21.890 -25.949 11.805 1.00 47.78 307 VAL A CA 1
ATOM 2434 C C . VAL A 1 307 ? -21.917 -24.934 12.927 1.00 47.78 307 VAL A C 1
ATOM 2436 O O . VAL A 1 307 ? -20.987 -24.869 13.727 1.00 47.78 307 VAL A O 1
ATOM 2439 N N . HIS A 1 308 ? -22.926 -24.065 12.898 1.00 51.00 308 HIS A N 1
ATOM 2440 C CA . HIS A 1 308 ? -23.338 -23.296 14.058 1.00 51.00 308 HIS A CA 1
ATOM 2441 C C . HIS A 1 308 ? -23.627 -24.315 15.156 1.00 51.00 308 HIS A C 1
ATOM 2443 O O . HIS A 1 308 ? -24.732 -24.841 15.274 1.00 51.00 308 HIS A O 1
ATOM 2449 N N . ARG A 1 309 ? -22.585 -24.674 15.900 1.00 57.19 309 ARG A N 1
ATOM 2450 C CA . ARG A 1 309 ? -22.702 -25.499 17.082 1.00 57.19 309 ARG A CA 1
ATOM 2451 C C . ARG A 1 309 ? -23.163 -24.531 18.168 1.00 57.19 309 ARG A C 1
ATOM 2453 O O . ARG A 1 309 ? -22.439 -23.574 18.447 1.00 57.19 309 ARG A O 1
ATOM 2460 N N . PRO A 1 310 ? -24.398 -24.665 18.681 1.00 73.69 310 PRO A N 1
ATOM 2461 C CA . PRO A 1 310 ? -24.901 -23.748 19.691 1.00 73.69 310 PRO A CA 1
ATOM 2462 C C . PRO A 1 310 ? -23.964 -23.788 20.896 1.00 73.69 310 PRO A C 1
ATOM 2464 O O . PRO A 1 310 ? -23.426 -24.843 21.228 1.00 73.69 310 PRO A O 1
ATOM 2467 N N . VAL A 1 311 ? -23.773 -22.639 21.543 1.00 64.12 311 VAL A N 1
ATOM 2468 C CA . VAL A 1 311 ? -22.849 -22.461 22.677 1.00 64.12 311 VAL A CA 1
ATOM 2469 C C . VAL A 1 311 ? -23.067 -23.521 23.769 1.00 64.12 311 VAL A C 1
ATOM 2471 O O . VAL A 1 311 ? -22.108 -23.949 24.403 1.00 64.12 311 VAL A O 1
ATOM 2474 N N . SER A 1 312 ? -24.291 -24.042 23.918 1.00 66.75 312 SER A N 1
ATOM 2475 C CA . SER A 1 312 ? -24.583 -25.132 24.856 1.00 66.75 312 SER A CA 1
ATOM 2476 C C . SER A 1 312 ? -23.834 -26.439 24.557 1.00 66.75 312 SER A C 1
ATOM 2478 O O . SER A 1 312 ? -23.510 -27.159 25.489 1.00 66.75 312 SER A O 1
ATOM 2480 N N . GLN A 1 313 ? -23.526 -26.755 23.294 1.00 71.88 313 GLN A N 1
ATOM 2481 C CA . GLN A 1 313 ? -22.762 -27.960 22.935 1.00 71.88 313 GLN A CA 1
ATOM 2482 C C . GLN A 1 313 ? -21.262 -27.799 23.201 1.00 71.88 313 GLN A C 1
ATOM 2484 O O . GLN A 1 313 ? -20.603 -28.771 23.541 1.00 71.88 313 GLN A O 1
ATOM 2489 N N . LEU A 1 314 ? -20.727 -26.579 23.083 1.00 79.12 314 LEU A N 1
ATOM 2490 C CA . LEU A 1 314 ? -19.338 -26.282 23.455 1.00 79.12 314 LEU A CA 1
ATOM 2491 C C . LEU A 1 314 ? -19.136 -26.385 24.968 1.00 79.12 314 LEU A C 1
ATOM 2493 O O . LEU A 1 314 ? -18.163 -26.985 25.410 1.00 79.12 314 LEU A O 1
ATOM 2497 N N . LEU A 1 315 ? -20.092 -25.868 25.742 1.00 72.88 315 LEU A N 1
ATOM 2498 C CA . LEU A 1 315 ? -20.077 -25.976 27.199 1.00 72.88 315 LEU A CA 1
ATOM 2499 C C . LEU A 1 315 ? -20.227 -27.431 27.666 1.00 72.88 315 LEU A C 1
ATOM 2501 O O . LEU A 1 315 ? -19.544 -27.835 28.600 1.00 72.88 315 LEU A O 1
ATOM 2505 N N . GLN A 1 316 ? -21.067 -28.233 27.002 1.00 78.56 316 GLN A N 1
ATOM 2506 C CA . GLN A 1 316 ? -21.228 -29.650 27.341 1.00 78.56 316 GLN A CA 1
ATOM 2507 C C . GLN A 1 316 ? -19.952 -30.461 27.057 1.00 78.56 316 GLN A C 1
ATOM 2509 O O . GLN A 1 316 ? -19.504 -31.200 27.926 1.00 78.56 316 GLN A O 1
ATOM 2514 N N . ASP A 1 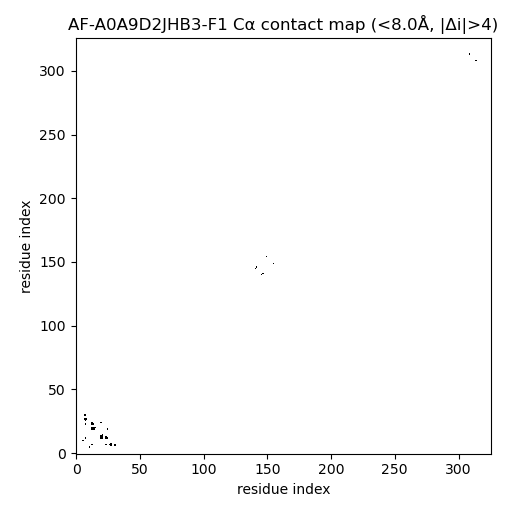317 ? -19.310 -30.252 25.902 1.00 79.00 317 ASP A N 1
ATOM 2515 C CA . ASP A 1 317 ? -18.043 -30.916 25.557 1.00 79.00 317 ASP A CA 1
ATOM 2516 C C . ASP A 1 317 ? -16.900 -30.526 26.525 1.00 79.00 317 ASP A C 1
ATOM 2518 O O . ASP A 1 317 ? -15.969 -31.301 26.758 1.00 79.00 317 ASP A O 1
ATOM 2522 N N . GLU A 1 318 ? -16.938 -29.310 27.079 1.00 74.94 318 GLU A N 1
ATOM 2523 C CA . GLU A 1 318 ? -15.956 -28.821 28.051 1.00 74.94 318 GLU A CA 1
ATOM 2524 C C . GLU A 1 318 ? -16.194 -29.398 29.456 1.00 74.94 318 GLU A C 1
ATOM 2526 O O . GLU A 1 318 ? -15.235 -29.724 30.157 1.00 74.94 318 GLU A O 1
ATOM 2531 N N . ILE A 1 319 ? -17.458 -29.624 29.828 1.00 7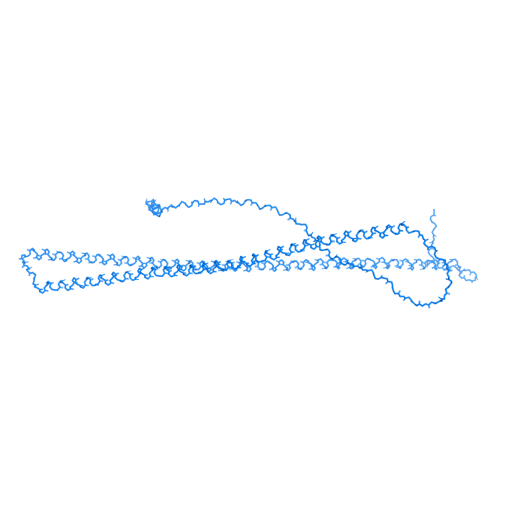7.69 319 ILE A N 1
ATOM 2532 C CA . ILE A 1 319 ? -17.841 -30.339 31.054 1.00 77.69 319 ILE A CA 1
ATOM 2533 C C . ILE A 1 319 ? -17.444 -31.818 30.965 1.00 77.69 319 ILE A C 1
ATOM 2535 O O . ILE A 1 319 ? -16.837 -32.338 31.902 1.00 77.69 319 ILE A O 1
ATOM 2539 N N . ASP A 1 320 ? -17.705 -32.480 29.837 1.00 82.19 320 ASP A N 1
ATOM 2540 C CA . ASP A 1 320 ? -17.378 -33.899 29.653 1.00 82.19 320 ASP A CA 1
ATOM 2541 C C . ASP A 1 320 ? -15.851 -34.126 29.692 1.00 82.19 320 ASP A C 1
ATOM 2543 O O . ASP A 1 320 ? -15.361 -35.027 30.375 1.00 82.19 320 ASP A O 1
ATOM 2547 N N . LYS A 1 321 ? -15.060 -33.220 29.095 1.00 78.94 321 LYS A N 1
ATOM 2548 C CA . LYS A 1 321 ? -13.583 -33.230 29.195 1.00 78.94 321 LYS A CA 1
ATOM 2549 C C . LYS A 1 321 ? -13.041 -33.018 30.610 1.00 78.94 321 LYS A C 1
ATOM 2551 O O . LYS A 1 321 ? -11.907 -33.414 30.889 1.00 78.94 321 LYS A O 1
ATOM 2556 N N . LEU A 1 322 ? -13.792 -32.339 31.475 1.00 72.44 322 LEU A N 1
ATOM 2557 C CA . LEU A 1 322 ? -13.443 -32.167 32.886 1.00 72.44 322 LEU A CA 1
ATOM 2558 C C . LEU A 1 322 ? -13.871 -33.380 33.727 1.00 72.44 322 LEU A C 1
ATOM 2560 O O . LEU A 1 322 ? -13.239 -33.648 34.749 1.00 72.44 322 LEU A O 1
ATOM 2564 N N . GLY A 1 323 ? -14.889 -34.126 33.287 1.00 66.44 323 GLY A N 1
ATOM 2565 C CA . GLY A 1 323 ? -15.337 -35.380 33.897 1.00 66.44 323 GLY A CA 1
ATOM 2566 C C . GLY A 1 323 ? -14.367 -36.545 33.685 1.00 66.44 323 GLY A C 1
ATOM 2567 O O . GLY A 1 323 ? -14.084 -37.269 34.634 1.00 66.44 323 GLY A O 1
ATOM 2568 N N . ASP A 1 324 ? -13.778 -36.661 32.492 1.00 58.75 324 ASP A N 1
ATOM 2569 C CA . ASP A 1 324 ? -12.837 -37.741 32.133 1.00 58.75 324 ASP A CA 1
ATOM 2570 C C . ASP A 1 324 ? -11.423 -37.586 32.737 1.00 58.75 324 ASP A C 1
ATOM 2572 O O . ASP A 1 324 ? -10.544 -38.419 32.519 1.00 58.75 324 ASP A O 1
ATOM 2576 N N . LYS A 1 325 ? -11.173 -36.510 33.496 1.00 51.62 325 LYS A N 1
ATOM 2577 C CA . LYS A 1 325 ? -9.898 -36.257 34.198 1.00 51.62 325 LYS A CA 1
ATOM 2578 C C . LYS A 1 325 ? -9.918 -36.643 35.685 1.00 51.62 325 LYS A C 1
ATOM 2580 O O . LYS A 1 325 ? -9.074 -36.157 36.441 1.00 51.62 325 LYS A O 1
ATOM 2585 N N . LYS A 1 326 ?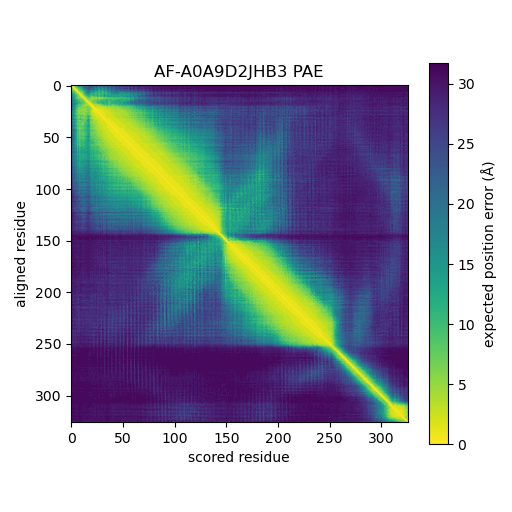 -10.852 -37.495 36.109 1.00 46.72 326 LYS A N 1
ATOM 2586 C CA . LYS A 1 326 ? -10.877 -38.090 37.453 1.00 46.72 326 LYS A CA 1
ATOM 2587 C C . LYS A 1 326 ? -10.671 -39.593 37.415 1.00 46.72 326 LYS A C 1
ATOM 2589 O O . LYS A 1 326 ? -11.268 -40.248 36.539 1.00 46.72 326 LYS A O 1
#

Mean predicted aligned error: 21.83 Å

Secondary structure (DSSP, 8-state):
-------HHHH-PPEETTEE-HHHHHHHHHHHHHHHHHHHHHHHHHHHHHHHHHHHHHHHHHHHHHHHHHHHHHHHHHHHHHHHHHHHHHHHHHHHHHHHHHHHHHHHHHHHHHHHHHHHHHHHHHHHHHHHHHHHHHHHHHHTT------HHHHHHHHHHHHHHHHHHHHHHHHHHHHHHHHHHHHHHHHHHHHHHHHHHHHHHHHHHHHHHHHHHHHHHHHHHHHHHHHHHHHHHHHHHHHHHHHHHHHHH-----PPP-PPP---PPPPPPP----------------PPPPPPPP-----------HHHHHHHHHHHHHTT-

Radius of gyration: 56.3 Å; Cα contacts (8 Å, |Δi|>4): 24; chains: 1; bounding box: 131×69×160 Å

pLDDT: mean 80.67, std 19.66, range [30.38, 98.5]

Sequence (326 aa):
MPSETKNVQEQGFRSSLFGFDKNDVLAYMNALADEAQQQEMRYEEKLRRLQSELEEVRARRTEGETRIETLKAELEAANQRADAAESKRHEHDEELESLHKQLDTYQSGQKESQKNANIWQLKCHDLQQQVDDLQKQLAAARQTGAAVVPTPEMVREARLEASKILADAKLYAESAERELKQQADTQKNRMAENARGIAAGVMLVRERLARVDRRLSAATLDLDGVTQAIYQALDDTEAELKELGTEMRDFAQGTPELDSPEPPPAPQPPKPAPQQFRVKATAQPVRPHRTTPPPPPQPRNRRLRSVHRPVSQLLQDEIDKLGDKK

Foldseek 3Di:
DPDPPDQLVVVPFDADPVGTDPVSVVSNVVVVVVVVVVVVVVVVVVVVVVVVVVVVVVVVVVVVVVVVVVVVVVVVVVVVVVVVVVVVVVVVVVVVVVVVVVVVVVVVVVVVVVVVVVVVVVVVVVVVVVVVVVVVVVVVCVVVPPPCPPDVVNVVVVVVVVVVVVVVVVVVVVVVVVVVVVVVVVVVVVVVVVVVVVVVVVVVVVVVVVVVVVVVVVVVVVVVVVVVVVVVVVVVVVVVVVVVVVVVVCVVVDDDPDDDDDDDDDDDDDDDDDDDPDPPPPDDDDDPPDDDDDDDDDPPPPPPPPPVPDVVVVVVVVVVVVVVVD

Solvent-accessible surface area (backbone atoms only — not comparable to full-atom values): 19179 Å² total; per-residue (Å²): 133,85,78,82,80,74,60,48,86,82,70,56,73,55,74,49,103,88,45,69,39,66,67,49,54,51,51,38,52,50,50,52,50,52,49,51,50,52,50,51,51,54,50,52,53,50,50,54,50,51,49,50,52,50,49,50,53,50,51,53,48,52,52,50,51,54,50,51,52,52,51,49,53,52,48,53,55,49,49,55,52,48,54,55,50,50,52,53,49,51,54,51,51,52,50,50,53,52,50,49,54,50,51,52,52,50,54,51,51,50,54,50,50,52,50,52,51,52,55,49,51,50,51,52,50,54,51,51,50,52,51,52,52,53,49,50,51,54,52,51,46,60,72,70,67,58,81,71,70,74,50,68,63,60,55,52,49,53,50,52,52,52,51,49,54,53,50,53,52,49,54,52,51,53,49,53,52,50,52,54,49,50,54,52,51,52,52,51,49,55,51,51,51,50,52,51,52,50,50,54,50,51,52,54,50,51,52,52,50,55,52,49,52,52,50,52,53,50,54,50,54,50,51,51,50,51,52,52,52,50,52,51,54,51,53,51,50,52,51,53,52,52,52,51,52,48,52,55,46,50,65,72,66,57,71,81,82,83,76,82,93,78,88,84,83,86,90,82,82,89,79,82,80,85,78,80,85,76,78,82,77,83,74,75,84,80,74,79,82,75,81,74,78,80,78,78,83,73,80,77,75,70,76,76,71,78,70,81,69,55,70,69,57,58,53,48,56,53,50,51,62,60,58,74,74,113

Organism: NCBI:txid2838608